Protein AF-A0AA37H3D9-F1 (afdb_monomer_lite)

Secondary structure (DSSP, 8-state):
--GGG-TT-HHHHHHHT--SHHHHHHHHHHHHHHHHTT-SS---SS-SSPPPGGGTTTHHHHHHHHHTTEEEEEEE--EEEEEEETTTTEEEEEEE--EEEEEEE--SHHHHHHHHHHTT-TTEEEEEEEEETTEEEESPTTS-----------PPPPPS---S---------TTSPPPGGGGT-TT-HHHHTSEEEEEEEEE---TTGGG---HHHHHHHHHT--HHHHHHHHHHHTTGGG----GGGTTS------

Sequence (258 aa):
MDLQTLEDSTWIDKWKKAKDWDALVDLNTEFIELSAAGIQDVHTPYHLRPLDPESEELVPALLHLHEYGMLTTNSQPASASSCFSDEDEEWIDIRQIPFVEFFLRLDGTRPMHFLERLSRDRNLIITAVMHAHGVVVAPLPDGVTAIPLSFERVRPRMPQTNESAEWCVITATPDEPLSLDEFGFEDIPAVCNDLVVSCMVMPMHDGDLYKEEEDAMFLQKLEVVDILASIADHAREAGLESTRKSSLAESGSQATTH

Organism: NCBI:txid708192

Structure (mmCIF, N/CA/C/O backbone):
data_AF-A0AA37H3D9-F1
#
_entry.id   AF-A0AA37H3D9-F1
#
loop_
_atom_site.group_PDB
_atom_site.id
_atom_site.type_symbol
_atom_site.label_atom_id
_atom_site.label_alt_id
_atom_site.label_comp_id
_atom_site.label_asym_id
_atom_site.label_entity_id
_atom_site.label_seq_id
_atom_site.pdbx_PDB_ins_code
_atom_site.Cartn_x
_atom_site.Cartn_y
_atom_site.Cartn_z
_atom_site.occupancy
_atom_site.B_iso_or_equiv
_atom_site.auth_seq_id
_atom_site.auth_comp_id
_atom_site.auth_asym_id
_atom_site.auth_atom_id
_atom_site.pdbx_PDB_model_num
ATOM 1 N N . MET A 1 1 ? 25.004 -1.217 16.531 1.00 40.78 1 MET A N 1
ATOM 2 C CA . MET A 1 1 ? 24.087 -0.121 16.906 1.00 40.78 1 MET A CA 1
ATOM 3 C C . MET A 1 1 ? 23.188 -0.718 17.971 1.00 40.78 1 MET A C 1
ATOM 5 O O . MET A 1 1 ? 22.593 -1.749 17.690 1.00 40.78 1 MET A O 1
ATOM 9 N N . ASP A 1 2 ? 23.239 -0.216 19.204 1.00 29.86 2 ASP A N 1
ATOM 10 C CA . ASP A 1 2 ? 22.546 -0.847 20.334 1.00 29.86 2 ASP A CA 1
ATOM 11 C C . ASP A 1 2 ? 21.024 -0.726 20.182 1.00 29.86 2 ASP A C 1
ATOM 13 O O . ASP A 1 2 ? 20.490 0.366 20.011 1.00 29.86 2 ASP A O 1
ATOM 17 N N . LEU A 1 3 ? 20.328 -1.858 20.303 1.00 39.09 3 LEU A N 1
ATOM 18 C CA . LEU A 1 3 ? 18.861 -1.982 20.297 1.00 39.09 3 LEU A CA 1
ATOM 19 C C . LEU A 1 3 ? 18.172 -1.230 21.458 1.00 39.09 3 LEU A C 1
ATOM 21 O O . LEU A 1 3 ? 16.951 -1.157 21.504 1.00 39.09 3 LEU A O 1
ATOM 25 N N . GLN A 1 4 ? 18.941 -0.654 22.387 1.00 39.94 4 GLN A N 1
ATOM 26 C CA . GLN A 1 4 ? 18.451 0.047 23.580 1.00 39.94 4 GLN A CA 1
ATOM 27 C C . GLN A 1 4 ? 18.178 1.548 23.383 1.00 39.94 4 GLN A C 1
ATOM 29 O O . GLN A 1 4 ? 17.701 2.191 24.310 1.00 39.94 4 GLN A O 1
ATOM 34 N N . THR A 1 5 ? 18.451 2.132 22.211 1.00 40.22 5 THR A N 1
ATOM 35 C CA . THR A 1 5 ? 18.208 3.573 21.960 1.00 40.22 5 THR A CA 1
ATOM 36 C C . THR A 1 5 ? 16.966 3.886 21.118 1.00 40.22 5 THR A C 1
ATOM 38 O O . THR A 1 5 ? 16.718 5.051 20.828 1.00 40.22 5 THR A O 1
ATOM 41 N N . LEU A 1 6 ? 16.171 2.883 20.733 1.00 46.78 6 LEU A N 1
ATOM 42 C CA . LEU A 1 6 ? 14.918 3.074 19.980 1.00 46.78 6 LEU A CA 1
ATOM 43 C C . LEU A 1 6 ? 13.686 3.321 20.875 1.00 46.78 6 LEU A C 1
ATOM 45 O O . LEU A 1 6 ? 12.624 3.668 20.360 1.00 46.78 6 LEU A O 1
ATOM 49 N N . GLU A 1 7 ? 13.833 3.200 22.201 1.00 41.28 7 GLU A N 1
ATOM 50 C CA . GLU A 1 7 ? 12.746 3.373 23.182 1.00 41.28 7 GLU A CA 1
ATOM 51 C C . GLU A 1 7 ? 12.236 4.822 23.333 1.00 41.28 7 GLU A C 1
ATOM 53 O O . GLU A 1 7 ? 11.208 5.020 23.968 1.00 41.28 7 GLU A O 1
ATOM 58 N N . ASP A 1 8 ? 12.865 5.814 22.691 1.00 45.09 8 ASP A N 1
ATOM 59 C CA . ASP A 1 8 ? 12.414 7.219 22.704 1.00 45.09 8 ASP A CA 1
ATOM 60 C C . ASP A 1 8 ? 12.048 7.762 21.304 1.00 45.09 8 ASP A C 1
ATOM 62 O O . ASP A 1 8 ? 12.022 8.978 21.088 1.00 45.09 8 ASP A O 1
ATOM 66 N N . SER A 1 9 ? 11.737 6.908 20.315 1.00 55.59 9 SER A N 1
ATOM 67 C CA . SER A 1 9 ? 11.127 7.439 19.087 1.00 55.59 9 SER A CA 1
ATOM 68 C C . SER A 1 9 ? 9.668 7.815 19.372 1.00 55.59 9 SER A C 1
ATOM 70 O O . SER A 1 9 ? 8.819 6.970 19.666 1.00 55.59 9 SER A O 1
ATOM 72 N N . THR A 1 10 ? 9.353 9.111 19.284 1.00 74.00 10 THR A N 1
ATOM 73 C CA . THR A 1 10 ? 7.975 9.611 19.457 1.00 74.00 10 THR A CA 1
ATOM 74 C C . THR A 1 10 ? 6.979 8.897 18.536 1.00 74.00 10 THR A C 1
ATOM 76 O O . THR A 1 10 ? 5.804 8.788 18.875 1.00 74.00 10 THR A O 1
ATOM 79 N N . TRP A 1 11 ? 7.455 8.367 17.406 1.00 82.88 11 TRP A N 1
ATOM 80 C CA . TRP A 1 11 ? 6.684 7.609 16.431 1.00 82.88 11 TRP A CA 1
ATOM 81 C C . TRP A 1 11 ? 6.167 6.274 16.967 1.00 82.88 11 TRP A C 1
ATOM 83 O O . TRP A 1 11 ? 4.954 6.099 17.018 1.00 82.88 11 TRP A O 1
ATOM 93 N N . ILE A 1 12 ? 7.023 5.356 17.429 1.00 84.00 12 ILE A N 1
ATOM 94 C CA . ILE A 1 12 ? 6.555 4.055 17.955 1.00 84.00 12 ILE A CA 1
ATOM 95 C C . ILE A 1 12 ? 5.577 4.257 19.117 1.00 84.00 12 ILE A C 1
ATOM 97 O O . ILE A 1 12 ? 4.548 3.589 19.216 1.00 84.00 12 ILE A O 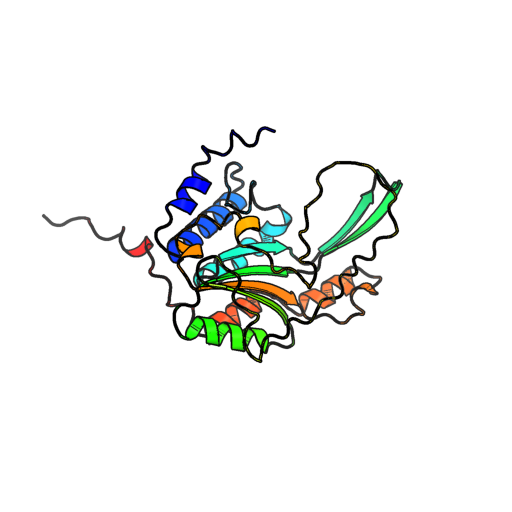1
ATOM 101 N N . ASP A 1 13 ? 5.845 5.259 19.947 1.00 86.81 13 ASP A N 1
ATOM 102 C CA . ASP A 1 13 ? 4.974 5.663 21.040 1.00 86.81 13 ASP A CA 1
ATOM 103 C C . ASP A 1 13 ? 3.607 6.193 20.567 1.00 86.81 13 ASP A C 1
ATOM 105 O O . ASP A 1 13 ? 2.585 5.883 21.185 1.00 86.81 13 ASP A O 1
ATOM 109 N N . LYS A 1 14 ? 3.559 6.978 19.477 1.00 90.75 14 LYS A N 1
ATOM 110 C CA . LYS A 1 14 ? 2.306 7.407 18.825 1.00 90.75 14 LYS A CA 1
ATOM 111 C C . LYS A 1 14 ? 1.521 6.193 18.318 1.00 90.75 14 LYS A C 1
ATOM 113 O O . LYS A 1 14 ? 0.326 6.105 18.587 1.00 90.75 14 LYS A O 1
ATOM 118 N N . TRP A 1 15 ? 2.192 5.253 17.649 1.00 91.19 15 TRP A N 1
ATOM 119 C CA . TRP A 1 15 ? 1.587 4.033 17.104 1.00 91.19 15 TRP A CA 1
ATOM 120 C C . TRP A 1 15 ? 0.987 3.148 18.205 1.00 91.19 15 TRP A C 1
ATOM 122 O O . TRP A 1 15 ? -0.185 2.782 18.129 1.00 91.19 15 TRP A O 1
ATOM 132 N N . LYS A 1 16 ? 1.721 2.897 19.298 1.00 89.81 16 LYS A N 1
ATOM 133 C CA . LYS A 1 16 ? 1.219 2.138 20.462 1.00 89.81 16 LYS A CA 1
ATOM 134 C C . LYS A 1 16 ? 0.030 2.809 21.163 1.00 89.81 16 LYS A C 1
ATOM 136 O O . LYS A 1 16 ? -0.786 2.131 21.783 1.00 89.81 16 LYS A O 1
ATOM 141 N N . LYS A 1 17 ? -0.074 4.140 21.084 1.00 90.69 17 LYS A N 1
ATOM 142 C CA . LYS A 1 17 ? -1.161 4.941 21.680 1.00 90.69 17 LYS A CA 1
ATOM 143 C C . LYS A 1 17 ? -2.325 5.203 20.716 1.00 90.69 17 LYS A C 1
ATOM 145 O O . LYS A 1 17 ? -3.282 5.874 21.117 1.00 90.69 17 LYS A O 1
ATOM 150 N N . ALA A 1 18 ? -2.264 4.709 19.477 1.00 91.19 18 ALA A N 1
ATOM 151 C CA . ALA A 1 18 ? -3.349 4.846 18.515 1.00 91.19 18 ALA A CA 1
ATOM 152 C C . ALA A 1 18 ? -4.631 4.211 19.073 1.00 91.19 18 ALA A C 1
ATOM 154 O O . ALA A 1 18 ? -4.630 3.087 19.576 1.00 91.19 18 ALA A O 1
ATOM 155 N N . LYS A 1 19 ? -5.729 4.973 19.040 1.00 86.50 19 LYS A N 1
ATOM 156 C CA . LYS A 1 19 ? -6.984 4.595 19.708 1.00 86.50 19 LYS A CA 1
ATOM 157 C C . LYS A 1 19 ? -7.804 3.584 18.913 1.00 86.50 19 LYS A C 1
ATOM 159 O O . LYS A 1 19 ? -8.597 2.858 19.506 1.00 86.50 19 LYS A O 1
ATOM 164 N N . ASP A 1 20 ? -7.645 3.584 17.597 1.00 90.00 20 ASP A N 1
ATOM 165 C CA . ASP A 1 20 ? -8.383 2.761 16.652 1.00 90.00 20 ASP A CA 1
ATOM 166 C C . ASP A 1 20 ? -7.611 2.627 15.329 1.00 90.00 20 ASP A C 1
ATOM 168 O O . ASP A 1 20 ? -6.541 3.212 15.145 1.00 90.00 20 ASP A O 1
ATOM 172 N N . TRP A 1 21 ? -8.160 1.819 14.422 1.00 92.06 21 TRP A N 1
ATOM 173 C CA . TRP A 1 21 ? -7.610 1.581 13.089 1.00 92.06 21 TRP A CA 1
ATOM 174 C C . TRP A 1 21 ? -7.460 2.859 12.259 1.00 92.06 21 TRP A C 1
ATOM 176 O O . TRP A 1 21 ? -6.446 3.048 11.592 1.00 92.06 21 TRP A O 1
ATOM 186 N N . ASP A 1 22 ? -8.444 3.759 12.322 1.00 92.00 22 ASP A N 1
ATOM 187 C CA . ASP A 1 22 ? -8.424 4.996 11.539 1.00 92.00 22 ASP A CA 1
ATOM 188 C C . ASP A 1 22 ? -7.241 5.881 11.950 1.00 92.00 22 ASP A C 1
ATOM 190 O O . ASP A 1 22 ? -6.592 6.460 11.078 1.00 92.00 22 ASP A O 1
ATOM 194 N N . ALA A 1 23 ? -6.914 5.914 13.248 1.00 93.38 23 ALA A N 1
ATOM 195 C CA . ALA A 1 23 ? -5.736 6.596 13.769 1.00 93.38 23 ALA A CA 1
ATOM 196 C C . ALA A 1 23 ? -4.412 5.962 13.303 1.00 93.38 23 ALA A C 1
ATOM 198 O O . ALA A 1 23 ? -3.441 6.688 13.112 1.00 93.38 23 ALA A O 1
ATOM 199 N N . LEU A 1 24 ? -4.347 4.639 13.098 1.00 93.81 24 LEU A N 1
ATOM 200 C CA . LEU A 1 24 ? -3.160 3.995 12.512 1.00 93.81 24 LEU A CA 1
ATOM 201 C C . LEU A 1 24 ? -2.972 4.399 11.049 1.00 93.81 24 LEU A C 1
ATOM 203 O O . LEU A 1 24 ? -1.865 4.742 10.640 1.00 93.81 24 LEU A O 1
ATOM 207 N N . VAL A 1 25 ? -4.060 4.411 10.277 1.00 95.19 25 VAL A N 1
ATOM 208 C CA . VAL A 1 25 ? -4.030 4.860 8.879 1.00 95.19 25 VAL A CA 1
ATOM 209 C C . VAL A 1 25 ? -3.645 6.344 8.797 1.00 95.19 25 VAL A C 1
ATOM 211 O O . VAL A 1 25 ? -2.842 6.712 7.942 1.00 95.19 25 VAL A O 1
ATOM 214 N N . ASP A 1 26 ? -4.134 7.193 9.709 1.00 95.19 26 ASP A N 1
ATOM 215 C CA . ASP A 1 26 ? -3.720 8.605 9.810 1.00 95.19 26 ASP A CA 1
ATOM 216 C C . ASP A 1 26 ? -2.220 8.740 10.115 1.00 95.19 26 ASP A C 1
ATOM 218 O O . ASP A 1 26 ? -1.533 9.521 9.461 1.00 95.19 26 ASP A O 1
ATOM 222 N N . LEU A 1 27 ? -1.682 7.956 11.056 1.00 95.31 27 LEU A N 1
ATOM 223 C CA . LEU A 1 27 ? -0.247 7.964 11.371 1.00 95.31 27 LEU A CA 1
ATOM 224 C C . LEU A 1 27 ? 0.611 7.510 10.187 1.00 95.31 27 LEU A C 1
ATOM 226 O O . LEU A 1 27 ? 1.675 8.078 9.947 1.00 95.31 27 LEU A O 1
ATOM 230 N N . ASN A 1 28 ? 0.155 6.512 9.431 1.00 95.75 28 ASN A N 1
ATOM 231 C CA . ASN A 1 28 ? 0.864 6.071 8.235 1.00 95.75 28 ASN A CA 1
ATOM 232 C C . ASN A 1 28 ? 0.777 7.095 7.095 1.00 95.75 28 ASN A C 1
ATOM 234 O O . ASN A 1 28 ? 1.728 7.271 6.342 1.00 95.75 28 ASN A O 1
ATOM 238 N N . THR A 1 29 ? -0.345 7.809 6.994 1.00 96.38 29 THR A N 1
ATOM 239 C CA . THR A 1 29 ? -0.501 8.953 6.082 1.00 96.38 29 THR A CA 1
ATOM 240 C C . THR A 1 29 ? 0.504 10.052 6.443 1.00 96.38 29 THR A C 1
ATOM 242 O O . THR A 1 29 ? 1.263 10.479 5.578 1.00 96.38 29 THR A O 1
ATOM 245 N N . GLU A 1 30 ? 0.590 10.430 7.728 1.00 95.69 30 GLU A N 1
ATOM 246 C CA . GLU A 1 30 ? 1.569 11.406 8.240 1.00 95.69 30 GLU A CA 1
ATOM 247 C C . GLU A 1 30 ? 3.009 10.969 7.912 1.00 95.69 30 GLU A C 1
ATOM 249 O O . GLU A 1 30 ? 3.817 11.780 7.463 1.00 95.69 30 GLU A O 1
ATOM 254 N N . PHE A 1 31 ? 3.332 9.683 8.093 1.00 94.62 31 PHE A N 1
ATOM 255 C CA . PHE A 1 31 ? 4.641 9.128 7.740 1.00 94.62 31 PHE A CA 1
ATOM 256 C C . PHE A 1 31 ? 4.963 9.294 6.247 1.00 94.62 31 PHE A C 1
ATOM 258 O O . PHE A 1 31 ? 6.014 9.849 5.919 1.00 94.62 31 PHE A O 1
ATOM 265 N N . ILE A 1 32 ? 4.069 8.860 5.349 1.00 95.12 32 ILE A N 1
ATOM 266 C CA . ILE A 1 32 ? 4.281 8.934 3.895 1.00 95.12 32 ILE A CA 1
ATOM 267 C C . ILE A 1 32 ? 4.452 10.391 3.445 1.00 95.12 32 ILE A C 1
ATOM 269 O O . ILE A 1 32 ? 5.389 10.702 2.710 1.00 95.12 32 ILE A O 1
ATOM 273 N N . GLU A 1 33 ? 3.588 11.297 3.908 1.00 95.38 33 GLU A N 1
ATOM 274 C CA . GLU A 1 33 ? 3.641 12.716 3.541 1.00 95.38 33 GLU A CA 1
ATOM 275 C C . GLU A 1 33 ? 4.941 13.386 4.002 1.00 95.38 33 GLU A C 1
ATOM 277 O O . GLU A 1 33 ? 5.596 14.087 3.226 1.00 95.38 33 GLU A O 1
ATOM 282 N N . LEU A 1 34 ? 5.345 13.167 5.258 1.00 93.81 34 LEU A N 1
ATOM 283 C CA . LEU A 1 34 ? 6.576 13.751 5.791 1.00 93.81 34 LEU A CA 1
ATOM 284 C C . LEU A 1 34 ? 7.820 13.146 5.135 1.00 93.81 34 LEU A C 1
ATOM 286 O O . LEU A 1 34 ? 8.781 13.869 4.863 1.00 93.81 34 LEU A O 1
ATOM 290 N N . SER A 1 35 ? 7.792 11.845 4.849 1.00 92.12 35 SER A N 1
ATOM 291 C CA . SER A 1 35 ? 8.852 11.170 4.112 1.00 92.12 35 SER A CA 1
ATOM 292 C C . SER A 1 35 ? 9.022 11.764 2.713 1.00 92.12 35 SER A C 1
ATOM 294 O O . SER A 1 35 ? 10.133 12.134 2.338 1.00 92.12 35 SER A O 1
ATOM 296 N N . ALA A 1 36 ? 7.927 11.926 1.965 1.00 91.81 36 ALA A N 1
ATOM 297 C CA . ALA A 1 36 ? 7.933 12.528 0.631 1.00 91.81 36 ALA A CA 1
ATOM 298 C C . ALA A 1 36 ? 8.375 14.005 0.647 1.00 91.81 36 ALA A C 1
ATOM 300 O O . ALA A 1 36 ? 8.927 14.513 -0.326 1.00 91.81 36 ALA A O 1
ATOM 301 N N . ALA A 1 37 ? 8.183 14.701 1.771 1.00 93.00 37 ALA A N 1
ATOM 302 C CA . ALA A 1 37 ? 8.699 16.051 1.991 1.00 93.00 37 ALA A CA 1
ATOM 303 C C . ALA A 1 37 ? 10.200 16.096 2.363 1.00 93.00 37 ALA A C 1
ATOM 305 O O . ALA A 1 37 ? 10.738 17.178 2.616 1.00 93.00 37 ALA A O 1
ATOM 306 N N . GLY A 1 38 ? 10.886 14.947 2.411 1.00 89.44 38 GLY A N 1
ATOM 307 C CA . GLY A 1 38 ? 12.317 14.829 2.698 1.00 89.44 38 GLY A CA 1
ATOM 308 C C . GLY A 1 38 ? 12.680 14.888 4.185 1.00 89.44 38 GLY A C 1
ATOM 309 O O . GLY A 1 38 ? 13.861 15.043 4.521 1.00 89.44 38 GLY A O 1
ATOM 310 N N . ILE A 1 39 ? 11.702 14.778 5.092 1.00 90.44 39 ILE A N 1
ATOM 311 C CA . IL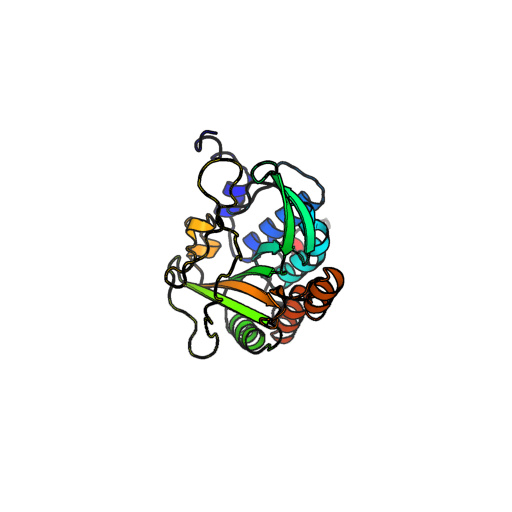E A 1 39 ? 11.954 14.758 6.536 1.00 90.44 39 ILE A CA 1
ATOM 312 C C . ILE A 1 39 ? 12.619 13.432 6.911 1.00 90.44 39 ILE A C 1
ATOM 314 O O . ILE A 1 39 ? 12.101 12.365 6.618 1.00 90.44 39 ILE A O 1
ATOM 318 N N . GLN A 1 40 ? 13.777 13.505 7.571 1.00 85.00 40 GLN A N 1
ATOM 319 C CA . GLN A 1 40 ? 14.616 12.329 7.843 1.00 85.00 40 GLN A CA 1
ATOM 320 C C . GLN A 1 40 ? 14.240 11.569 9.126 1.00 85.00 40 GLN A C 1
ATOM 322 O O . GLN A 1 40 ? 14.556 10.391 9.257 1.00 85.00 40 GLN A O 1
ATOM 327 N N . ASP A 1 41 ? 13.584 12.240 10.075 1.00 86.00 41 ASP A N 1
ATOM 328 C CA . ASP A 1 41 ? 13.233 11.703 11.400 1.00 86.00 41 ASP A CA 1
ATOM 329 C C . ASP A 1 41 ? 11.767 11.230 11.435 1.00 86.00 41 ASP A C 1
ATOM 331 O O . ASP A 1 41 ? 10.920 11.753 12.167 1.00 86.00 41 ASP A O 1
ATOM 335 N N . VAL A 1 42 ? 11.441 10.294 10.538 1.00 84.06 42 VAL A N 1
ATOM 336 C CA . VAL A 1 42 ? 10.095 9.719 10.377 1.00 84.06 42 VAL A CA 1
ATOM 337 C C . VAL A 1 42 ? 10.168 8.207 10.291 1.00 84.06 42 VAL A C 1
ATOM 339 O O . VAL A 1 42 ? 10.945 7.664 9.502 1.00 84.06 42 VAL A O 1
ATOM 342 N N . HIS A 1 43 ? 9.374 7.533 11.122 1.00 83.56 43 HIS A N 1
ATOM 343 C CA . HIS A 1 43 ? 9.432 6.085 11.295 1.00 83.56 43 HIS A CA 1
ATOM 344 C C . HIS A 1 43 ? 8.035 5.493 11.506 1.00 83.56 43 HIS A C 1
ATOM 346 O O . HIS A 1 43 ? 7.125 6.149 12.019 1.00 83.56 43 HIS A O 1
ATOM 352 N N . THR A 1 44 ? 7.898 4.214 11.192 1.00 83.94 44 THR A N 1
ATOM 353 C CA . THR A 1 44 ? 6.781 3.355 11.595 1.00 83.94 44 THR A CA 1
ATOM 354 C C . THR A 1 44 ? 7.353 2.100 12.274 1.00 83.94 44 THR A C 1
ATOM 356 O O . THR A 1 44 ? 8.570 1.901 12.265 1.00 83.94 44 THR A O 1
ATOM 359 N N . PRO A 1 45 ? 6.520 1.228 12.867 1.00 83.50 45 PRO A N 1
ATOM 360 C CA . PRO A 1 45 ? 6.973 -0.057 13.409 1.00 83.50 45 PRO A CA 1
ATOM 361 C C . PRO A 1 45 ? 7.725 -0.946 12.405 1.00 83.50 45 PRO A C 1
ATOM 363 O O . PRO A 1 45 ? 8.612 -1.695 12.802 1.00 83.50 45 PRO A O 1
ATOM 366 N N . TYR A 1 46 ? 7.425 -0.802 11.113 1.00 79.56 46 TYR A N 1
ATOM 367 C CA . TYR A 1 46 ? 7.982 -1.599 10.015 1.00 79.56 46 TYR A CA 1
ATOM 368 C C . TYR A 1 46 ? 8.910 -0.796 9.080 1.00 79.56 46 TYR A C 1
ATOM 370 O O . TYR A 1 46 ? 9.563 -1.381 8.223 1.00 79.56 46 TYR A O 1
ATOM 378 N N . HIS A 1 47 ? 9.017 0.528 9.247 1.00 78.75 47 HIS A N 1
ATOM 379 C CA . HIS A 1 47 ? 9.942 1.392 8.506 1.00 78.75 47 HIS A CA 1
ATOM 380 C C . HIS A 1 47 ? 10.786 2.238 9.462 1.00 78.75 47 HIS A C 1
ATOM 382 O O . HIS A 1 47 ? 10.323 3.219 10.040 1.00 78.75 47 HIS A O 1
ATOM 388 N N . LEU A 1 48 ? 12.070 1.895 9.587 1.00 81.62 48 LEU A N 1
ATOM 389 C CA . LEU A 1 48 ? 13.019 2.602 10.461 1.00 81.62 48 LEU A CA 1
ATOM 390 C C . LEU A 1 48 ? 13.646 3.848 9.815 1.00 81.62 48 LEU A C 1
ATOM 392 O O . LEU A 1 48 ? 14.547 4.461 10.389 1.00 81.62 48 LEU A O 1
ATOM 396 N N . ARG A 1 49 ? 13.235 4.189 8.592 1.00 80.88 49 ARG A N 1
ATOM 397 C CA . ARG A 1 49 ? 13.757 5.293 7.780 1.00 80.88 49 ARG A CA 1
ATOM 398 C C . ARG A 1 49 ? 12.638 5.862 6.899 1.00 80.88 49 ARG A C 1
ATOM 400 O O . ARG A 1 49 ? 11.619 5.187 6.736 1.00 80.88 49 ARG A O 1
ATOM 407 N N . PRO A 1 50 ? 12.828 7.068 6.334 1.00 83.50 50 PRO A N 1
ATOM 408 C CA . PRO A 1 50 ? 11.982 7.555 5.251 1.00 83.50 50 PRO A CA 1
ATOM 409 C C . PRO A 1 50 ? 11.900 6.537 4.105 1.00 83.50 50 PRO A C 1
ATOM 411 O O . PRO A 1 50 ? 12.805 5.719 3.935 1.00 83.50 50 PRO A 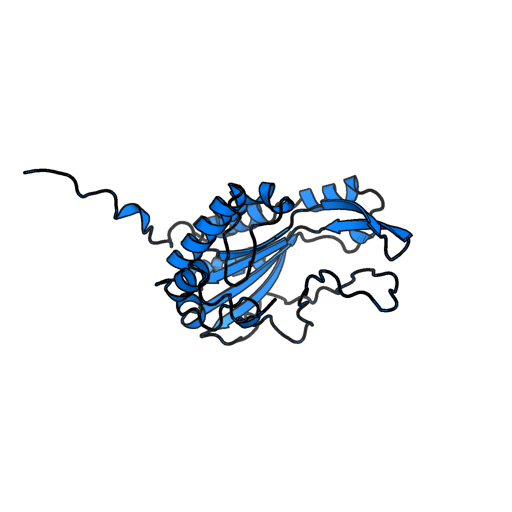O 1
ATOM 414 N N . LEU A 1 51 ? 10.826 6.625 3.326 1.00 83.31 51 LEU A N 1
ATOM 415 C CA . LEU A 1 51 ? 10.641 5.928 2.059 1.00 83.31 51 LEU A CA 1
ATOM 416 C C . LEU A 1 51 ? 11.860 6.108 1.154 1.00 83.31 51 LEU A C 1
ATOM 418 O O . LEU A 1 51 ? 12.428 7.202 1.058 1.00 83.31 51 LEU A O 1
ATOM 422 N N . ASP A 1 52 ? 12.214 5.033 0.458 1.00 82.75 52 ASP A N 1
ATOM 423 C CA . ASP A 1 52 ? 13.248 5.086 -0.562 1.00 82.75 52 ASP A CA 1
ATOM 424 C C . ASP A 1 52 ? 12.809 5.980 -1.737 1.00 82.75 52 ASP A C 1
ATOM 426 O O . ASP A 1 52 ? 11.614 6.049 -2.048 1.00 82.75 52 ASP A O 1
ATOM 430 N N . PRO A 1 53 ? 13.752 6.641 -2.439 1.00 82.88 53 PRO A N 1
ATOM 431 C CA . PRO A 1 53 ? 13.426 7.544 -3.546 1.00 82.88 53 PRO A CA 1
ATOM 432 C C . PRO A 1 53 ? 12.589 6.906 -4.664 1.00 82.88 53 PRO A C 1
ATOM 434 O O . PRO A 1 53 ? 11.825 7.599 -5.327 1.00 82.88 53 PRO A O 1
ATOM 437 N N . GLU A 1 54 ? 12.692 5.588 -4.866 1.00 80.81 54 GLU A N 1
ATOM 438 C CA . GLU A 1 54 ? 11.866 4.864 -5.846 1.00 80.81 54 GLU A CA 1
ATOM 439 C C . GLU A 1 54 ? 10.363 4.928 -5.533 1.00 80.81 54 GLU A C 1
ATOM 441 O O . GLU A 1 54 ? 9.536 4.823 -6.432 1.00 80.81 54 GLU A O 1
ATOM 446 N N . SER A 1 55 ? 9.990 5.147 -4.270 1.00 84.56 55 SER A N 1
ATOM 447 C CA . SER A 1 55 ? 8.590 5.224 -3.849 1.00 84.56 55 SER A CA 1
ATOM 448 C C . SER A 1 55 ? 7.952 6.593 -4.103 1.00 84.56 55 SER A C 1
ATOM 450 O O . SER A 1 55 ? 6.735 6.712 -3.974 1.00 84.56 55 SER A O 1
ATOM 452 N N . GLU A 1 56 ? 8.723 7.629 -4.464 1.00 88.00 56 GLU A N 1
ATOM 453 C CA . GLU A 1 56 ? 8.209 8.999 -4.640 1.00 88.00 56 GLU A CA 1
ATOM 454 C C . GLU A 1 56 ? 7.053 9.070 -5.650 1.00 88.00 56 GLU A C 1
ATOM 456 O O . GLU A 1 56 ? 6.069 9.776 -5.422 1.00 88.00 56 GLU A O 1
ATOM 461 N N . GLU A 1 57 ? 7.130 8.302 -6.740 1.00 89.25 57 GLU A N 1
ATOM 462 C CA . GLU A 1 57 ? 6.079 8.258 -7.763 1.00 89.25 57 GLU A CA 1
ATOM 463 C C . GLU A 1 57 ? 4.799 7.545 -7.300 1.00 89.25 57 GLU A C 1
ATOM 465 O O . GLU A 1 57 ? 3.714 7.827 -7.812 1.00 89.25 57 GLU A O 1
ATOM 470 N N . LEU A 1 58 ? 4.902 6.669 -6.297 1.00 91.44 58 LEU A N 1
ATOM 471 C CA . LEU A 1 58 ? 3.785 5.887 -5.767 1.00 91.44 58 LEU A CA 1
ATOM 472 C C . LEU A 1 58 ? 2.990 6.650 -4.703 1.00 91.44 58 LEU A C 1
ATOM 474 O O . LEU A 1 58 ? 1.818 6.344 -4.480 1.00 91.44 58 LEU A O 1
ATOM 478 N N . VAL A 1 59 ? 3.600 7.656 -4.062 1.00 95.12 59 VAL A N 1
ATOM 479 C CA . VAL A 1 59 ? 3.032 8.393 -2.919 1.00 95.12 59 VAL A CA 1
ATOM 480 C C . VAL A 1 59 ? 1.573 8.818 -3.135 1.00 95.12 59 VAL A C 1
ATOM 482 O O . VAL A 1 59 ? 0.750 8.491 -2.277 1.00 95.12 59 VAL A O 1
ATOM 485 N N . PRO A 1 60 ? 1.181 9.483 -4.244 1.00 96.69 60 PRO A N 1
ATOM 486 C CA . PRO A 1 60 ? -0.208 9.913 -4.419 1.00 96.69 60 PRO A CA 1
ATOM 487 C C . PRO A 1 60 ? -1.204 8.747 -4.419 1.00 96.69 60 PRO A C 1
ATOM 489 O O . PRO A 1 60 ? -2.290 8.857 -3.853 1.00 96.69 60 PRO A O 1
ATOM 492 N N . ALA A 1 61 ? -0.832 7.625 -5.035 1.00 96.00 61 ALA A N 1
ATOM 493 C CA . ALA A 1 61 ? -1.684 6.449 -5.128 1.00 96.00 61 ALA A CA 1
ATOM 494 C C . ALA A 1 61 ? -1.745 5.683 -3.795 1.00 96.00 61 ALA A C 1
ATOM 496 O O . ALA A 1 61 ? -2.825 5.253 -3.395 1.00 96.00 61 ALA A O 1
ATOM 497 N N . LEU A 1 62 ? -0.631 5.586 -3.060 1.00 96.06 62 LEU A N 1
ATOM 498 C CA . LEU A 1 62 ? -0.601 5.007 -1.710 1.00 96.06 62 LEU A CA 1
ATOM 499 C C . LEU A 1 62 ? -1.495 5.793 -0.739 1.00 96.06 62 LEU A C 1
ATOM 501 O O . LEU A 1 62 ? -2.311 5.206 -0.029 1.00 96.06 62 LEU A O 1
ATOM 505 N N . LEU A 1 63 ? -1.410 7.128 -0.763 1.00 96.44 63 LEU A N 1
ATOM 506 C CA . LEU A 1 63 ? -2.277 7.994 0.040 1.00 96.44 63 LEU A CA 1
ATOM 507 C C . LEU A 1 63 ? -3.754 7.850 -0.350 1.00 96.44 63 LEU A C 1
ATOM 509 O O . LEU A 1 63 ? -4.621 7.858 0.520 1.00 96.44 63 LEU A O 1
ATOM 513 N N . HIS A 1 64 ? -4.056 7.649 -1.634 1.00 96.00 64 HIS A N 1
ATOM 514 C CA . HIS A 1 64 ? -5.424 7.373 -2.068 1.00 96.00 64 HIS A CA 1
ATOM 515 C C . HIS A 1 64 ? -5.949 6.038 -1.507 1.00 96.00 64 HIS A C 1
ATOM 517 O O . HIS A 1 64 ? -7.093 5.970 -1.061 1.00 96.00 64 HIS A O 1
ATOM 523 N N . LEU A 1 65 ? -5.118 4.991 -1.416 1.00 96.56 65 LEU A N 1
ATOM 524 C CA . LEU A 1 65 ? -5.513 3.732 -0.762 1.00 96.56 65 LEU A CA 1
ATOM 525 C C . LEU A 1 65 ? -5.864 3.921 0.725 1.00 96.56 65 LEU A C 1
ATOM 527 O O . LEU A 1 65 ? -6.780 3.269 1.237 1.00 96.56 65 LEU A O 1
ATOM 531 N N . HIS A 1 66 ? -5.205 4.853 1.417 1.00 96.00 66 HIS A N 1
ATOM 532 C CA . HIS A 1 66 ? -5.522 5.189 2.809 1.00 96.00 66 HIS A CA 1
ATOM 533 C C . HIS A 1 66 ? -6.910 5.829 2.981 1.00 96.00 66 HIS A C 1
ATOM 535 O O . HIS A 1 66 ? -7.502 5.735 4.061 1.00 96.00 66 HIS A O 1
ATOM 541 N N . GLU A 1 67 ? -7.489 6.439 1.942 1.00 94.75 67 GLU A N 1
ATOM 542 C CA . GLU A 1 67 ? -8.873 6.939 1.977 1.00 94.75 67 GLU A CA 1
ATOM 543 C C . GLU A 1 67 ? -9.887 5.791 2.132 1.00 94.75 67 GLU A C 1
ATOM 545 O O . GLU A 1 67 ? -10.942 5.967 2.745 1.00 94.75 67 GLU A O 1
ATOM 550 N N . TYR A 1 68 ? -9.526 4.587 1.678 1.00 95.00 68 TYR A N 1
ATOM 551 C CA . TYR A 1 68 ? -10.310 3.356 1.816 1.00 95.00 68 TYR A CA 1
ATOM 552 C C . TYR A 1 68 ? -10.027 2.584 3.117 1.00 95.00 68 TYR A C 1
ATOM 554 O O . TYR A 1 68 ? -10.548 1.483 3.306 1.00 95.00 68 TYR A O 1
ATOM 562 N N . GLY A 1 69 ? -9.212 3.141 4.021 1.00 94.19 69 GLY A N 1
ATOM 563 C CA . GLY A 1 69 ? -8.852 2.512 5.295 1.00 94.19 69 GLY A CA 1
ATOM 564 C C . GLY A 1 69 ? -7.805 1.400 5.176 1.00 94.19 69 GLY A C 1
ATOM 565 O O . GLY A 1 69 ? -7.676 0.590 6.096 1.00 94.19 69 GLY A O 1
ATOM 566 N N . MET A 1 70 ? -7.073 1.343 4.062 1.00 95.31 70 MET A N 1
ATOM 567 C CA . MET A 1 70 ? -5.936 0.438 3.895 1.00 95.31 70 MET A CA 1
ATOM 568 C C . MET A 1 70 ? -4.703 1.039 4.566 1.00 95.31 70 MET A C 1
ATOM 570 O O . MET A 1 70 ? -4.450 2.231 4.436 1.00 95.31 70 MET A O 1
ATOM 574 N N . LEU A 1 71 ? -3.937 0.222 5.280 1.00 94.88 71 LEU A N 1
ATOM 575 C CA . LEU A 1 71 ? -2.675 0.610 5.904 1.00 94.88 71 LEU A CA 1
ATOM 576 C C . LEU A 1 71 ? -1.528 0.051 5.056 1.00 94.88 71 LEU A C 1
ATOM 578 O O . LEU A 1 71 ? -1.219 -1.131 5.192 1.00 94.88 71 LEU A O 1
ATOM 582 N N . THR A 1 72 ? -0.934 0.842 4.158 1.00 93.94 72 THR A N 1
ATOM 583 C CA . THR A 1 72 ? 0.135 0.344 3.272 1.00 93.94 72 THR A CA 1
ATOM 584 C C . THR A 1 72 ? 1.458 0.221 4.021 1.00 93.94 72 THR A C 1
ATOM 586 O O . THR A 1 72 ? 1.929 1.192 4.617 1.00 93.94 72 THR A O 1
ATOM 589 N N . THR A 1 73 ? 2.074 -0.955 3.980 1.00 88.19 73 THR A N 1
ATOM 590 C CA . THR A 1 73 ? 3.280 -1.258 4.761 1.00 88.19 73 THR A CA 1
ATOM 591 C C . THR A 1 73 ? 4.533 -1.373 3.917 1.00 88.19 73 THR A C 1
ATOM 593 O O . THR A 1 73 ? 5.608 -1.067 4.421 1.00 88.19 73 THR A O 1
ATOM 596 N N . ASN A 1 74 ? 4.405 -1.759 2.649 1.00 84.88 74 ASN A N 1
ATOM 597 C CA . ASN A 1 74 ? 5.522 -1.889 1.723 1.00 84.88 74 ASN A CA 1
ATOM 598 C C . ASN A 1 74 ? 5.033 -1.753 0.273 1.00 84.88 74 ASN A C 1
ATOM 600 O O . ASN A 1 74 ? 3.887 -2.076 -0.038 1.00 84.88 74 ASN A O 1
ATOM 604 N N . SER A 1 75 ? 5.889 -1.282 -0.622 1.00 86.06 75 SER A N 1
ATOM 605 C CA . SER A 1 75 ? 5.597 -1.188 -2.050 1.00 86.06 75 SER A CA 1
ATOM 606 C C . SER A 1 75 ? 6.874 -0.971 -2.841 1.00 86.06 75 SER A C 1
ATOM 608 O O . SER A 1 75 ? 7.803 -0.355 -2.333 1.00 86.06 75 SER A O 1
ATOM 610 N N . GLN A 1 76 ? 6.873 -1.378 -4.105 1.00 85.19 76 GLN A N 1
ATOM 611 C CA . GLN A 1 76 ? 7.914 -0.986 -5.053 1.00 85.19 76 GLN A CA 1
ATOM 612 C C . GLN A 1 76 ? 7.312 -0.792 -6.452 1.00 85.19 76 GLN A C 1
ATOM 614 O O . GLN A 1 76 ? 6.325 -1.466 -6.784 1.00 85.19 76 GLN A O 1
ATOM 619 N N . PRO A 1 77 ? 7.884 0.096 -7.280 1.00 85.94 77 PRO A N 1
ATOM 620 C CA . PRO A 1 77 ? 7.445 0.284 -8.655 1.00 85.94 77 PRO A CA 1
ATOM 621 C C . PRO A 1 77 ? 7.978 -0.816 -9.585 1.00 85.94 77 PRO A C 1
ATOM 623 O O . PRO A 1 77 ? 8.777 -1.676 -9.204 1.00 85.94 77 PRO A O 1
ATOM 626 N N . ALA A 1 78 ? 7.527 -0.786 -10.839 1.00 86.62 78 ALA A N 1
ATOM 627 C CA . ALA A 1 78 ? 8.170 -1.549 -11.899 1.00 86.62 78 ALA A CA 1
ATOM 628 C C . ALA A 1 78 ? 9.487 -0.860 -12.262 1.00 86.62 78 ALA A C 1
ATOM 630 O O . ALA A 1 78 ? 9.503 0.341 -12.521 1.00 86.62 78 ALA A O 1
ATOM 631 N N . SER A 1 79 ? 10.586 -1.606 -12.330 1.00 82.81 79 SER A N 1
ATOM 632 C CA . SER A 1 79 ? 11.859 -1.030 -12.760 1.00 82.81 79 SER A CA 1
ATOM 633 C C . SER A 1 79 ? 12.723 -2.036 -13.508 1.00 82.81 79 SER A C 1
ATOM 635 O O . SER A 1 79 ? 12.619 -3.252 -13.325 1.00 82.81 79 SER A O 1
ATOM 637 N N . ALA A 1 80 ? 13.585 -1.501 -14.363 1.00 82.25 80 ALA A N 1
ATOM 638 C CA . ALA A 1 80 ? 14.665 -2.230 -14.995 1.00 82.25 80 ALA A CA 1
ATOM 639 C C . ALA A 1 80 ? 15.905 -1.333 -14.981 1.00 82.25 80 ALA A C 1
ATOM 641 O O . ALA A 1 80 ? 15.855 -0.175 -15.402 1.00 82.25 80 ALA A O 1
ATOM 642 N N . SER A 1 81 ? 16.999 -1.844 -14.432 1.00 75.81 81 SER A N 1
ATOM 643 C CA . SER A 1 81 ? 18.263 -1.127 -14.303 1.00 75.81 81 SER A CA 1
ATOM 644 C C . SER A 1 81 ? 19.431 -2.103 -14.349 1.00 75.81 81 SER A C 1
ATOM 646 O O . SER A 1 81 ? 19.246 -3.304 -14.184 1.00 75.81 81 SER A O 1
ATOM 648 N N . SER A 1 82 ? 20.644 -1.588 -14.529 1.00 74.56 82 SER A N 1
ATOM 649 C CA . SER A 1 82 ? 21.862 -2.390 -14.424 1.00 74.56 82 SER A CA 1
ATOM 650 C C . SER A 1 82 ? 22.829 -1.708 -13.470 1.00 74.56 82 SER A C 1
ATOM 652 O O . SER A 1 82 ? 23.013 -0.487 -13.521 1.00 74.56 82 SER A O 1
ATOM 654 N N . CYS A 1 83 ? 23.479 -2.486 -12.614 1.00 73.75 83 CYS A N 1
ATOM 655 C CA . CYS A 1 83 ? 24.545 -2.003 -11.746 1.00 73.75 83 CYS A CA 1
ATOM 656 C C . CYS A 1 83 ? 25.780 -2.896 -11.866 1.00 73.75 83 CYS A C 1
ATOM 658 O O . CYS A 1 83 ? 25.698 -4.042 -12.302 1.00 73.75 83 CYS A O 1
ATOM 660 N N . PHE A 1 84 ? 26.941 -2.354 -11.509 1.00 65.81 84 PHE A N 1
ATOM 661 C CA . PHE A 1 84 ? 28.158 -3.147 -11.405 1.00 65.81 84 PHE A CA 1
ATOM 662 C C . PHE A 1 84 ? 28.262 -3.700 -9.981 1.00 65.81 84 PHE A C 1
ATOM 664 O O . PHE A 1 84 ? 28.271 -2.923 -9.025 1.00 65.81 84 PHE A O 1
ATOM 671 N N . SER A 1 85 ? 28.308 -5.025 -9.844 1.00 75.50 85 SER A N 1
ATOM 672 C CA . SER A 1 85 ? 28.603 -5.704 -8.585 1.00 75.50 85 SER A CA 1
ATOM 673 C C . SER A 1 85 ? 30.111 -5.701 -8.373 1.00 75.50 85 SER A C 1
ATOM 675 O O . SER A 1 85 ? 30.846 -6.384 -9.084 1.00 75.50 85 SER A O 1
ATOM 677 N N . ASP A 1 86 ? 30.575 -4.936 -7.383 1.00 73.75 86 ASP A N 1
ATOM 678 C CA . ASP A 1 86 ? 31.985 -4.945 -6.978 1.00 73.75 86 ASP A CA 1
ATOM 679 C C . ASP A 1 86 ? 32.408 -6.310 -6.397 1.00 73.75 86 ASP A C 1
ATOM 681 O O . ASP A 1 86 ? 33.591 -6.641 -6.419 1.00 73.75 86 ASP A O 1
ATOM 685 N N . GLU A 1 87 ? 31.461 -7.106 -5.881 1.00 75.81 87 GLU A N 1
ATOM 686 C CA . GLU A 1 87 ? 31.736 -8.428 -5.299 1.00 75.81 87 GLU A CA 1
ATOM 687 C C . GLU A 1 87 ? 31.931 -9.510 -6.364 1.00 75.81 87 GLU A C 1
ATOM 689 O O . GLU A 1 87 ? 32.818 -10.354 -6.231 1.00 75.81 87 GLU A O 1
ATOM 694 N N . ASP A 1 88 ? 31.131 -9.465 -7.429 1.00 74.00 88 ASP A N 1
ATOM 695 C CA . ASP A 1 88 ? 31.179 -10.438 -8.526 1.00 74.00 88 ASP A CA 1
ATOM 696 C C . ASP A 1 88 ? 32.029 -9.957 -9.715 1.00 74.00 88 ASP A C 1
ATOM 698 O O . ASP A 1 88 ? 32.245 -10.703 -10.669 1.00 74.00 88 ASP A O 1
ATOM 702 N N . GLU A 1 89 ? 32.513 -8.710 -9.663 1.00 85.44 89 GLU A N 1
ATOM 703 C CA . GLU A 1 89 ? 33.203 -8.007 -10.751 1.00 85.44 89 GLU A CA 1
ATOM 704 C C . GLU A 1 89 ? 32.418 -8.024 -12.083 1.00 85.44 89 GLU A C 1
ATOM 706 O O . GLU A 1 89 ? 33.004 -8.022 -13.173 1.00 85.44 89 GLU A O 1
ATOM 711 N N . GLU A 1 90 ? 31.083 -8.022 -12.018 1.00 74.44 90 GLU A N 1
ATOM 712 C CA . GLU A 1 90 ? 30.210 -8.125 -13.190 1.00 74.44 90 GLU A CA 1
ATOM 713 C C . GLU A 1 90 ? 29.051 -7.124 -13.184 1.00 74.44 90 GLU A C 1
ATOM 715 O O . GLU A 1 90 ? 28.647 -6.588 -12.154 1.00 74.44 90 GLU A O 1
ATOM 720 N N . TRP A 1 91 ? 28.514 -6.859 -14.377 1.00 72.75 91 TRP A N 1
ATOM 721 C CA . TRP A 1 91 ? 27.268 -6.111 -14.519 1.00 72.75 91 TRP A CA 1
ATOM 722 C C . TRP A 1 91 ? 26.092 -7.041 -14.253 1.00 72.75 91 TRP A C 1
ATOM 724 O O . TRP A 1 91 ? 25.974 -8.085 -14.894 1.00 72.75 91 TRP A O 1
ATOM 734 N N . ILE A 1 92 ? 25.226 -6.634 -13.332 1.00 72.25 92 ILE A N 1
ATOM 735 C CA . ILE A 1 92 ? 24.004 -7.342 -12.981 1.00 72.25 92 ILE A CA 1
ATOM 736 C C . ILE A 1 92 ? 22.820 -6.505 -13.448 1.00 72.25 92 ILE A C 1
ATOM 738 O O . ILE A 1 92 ? 22.708 -5.323 -13.110 1.00 72.25 92 ILE A O 1
ATOM 742 N N . ASP A 1 93 ? 21.926 -7.146 -14.193 1.00 72.81 93 ASP A N 1
ATOM 743 C CA . ASP A 1 93 ? 20.629 -6.580 -14.537 1.00 72.81 93 ASP A CA 1
ATOM 744 C C . ASP A 1 93 ? 19.650 -6.812 -13.381 1.00 72.81 93 ASP A C 1
ATOM 746 O O . ASP A 1 93 ? 19.416 -7.939 -12.934 1.00 72.81 93 ASP A O 1
ATOM 750 N N . ILE A 1 94 ? 19.078 -5.721 -12.884 1.00 73.31 94 ILE A N 1
ATOM 751 C CA . ILE A 1 94 ? 18.086 -5.690 -11.816 1.00 73.31 94 ILE A CA 1
ATOM 752 C C . ILE A 1 94 ? 16.737 -5.364 -12.437 1.00 73.31 94 ILE A C 1
ATOM 754 O O . ILE A 1 94 ? 16.547 -4.316 -13.053 1.00 73.31 94 ILE A O 1
ATOM 758 N N . ARG A 1 95 ? 15.774 -6.256 -12.218 1.00 77.19 95 ARG A N 1
ATOM 759 C CA . ARG A 1 95 ? 14.393 -6.086 -12.660 1.00 77.19 95 ARG A CA 1
ATOM 760 C C . ARG A 1 95 ? 13.446 -6.239 -11.483 1.00 77.19 95 ARG A C 1
ATOM 762 O O . ARG A 1 95 ? 13.483 -7.255 -10.786 1.00 77.19 95 ARG A O 1
ATOM 769 N N . GLN A 1 96 ? 12.607 -5.233 -11.273 1.00 79.19 96 GLN A N 1
ATOM 770 C CA . GLN A 1 96 ? 11.621 -5.175 -10.198 1.00 79.19 96 GLN A CA 1
ATOM 771 C C . GLN A 1 96 ? 10.213 -5.328 -10.782 1.00 79.19 96 GLN A C 1
ATOM 773 O O . GLN A 1 96 ? 9.818 -4.607 -11.697 1.00 79.19 96 GLN A O 1
ATOM 778 N N . ILE A 1 97 ? 9.456 -6.286 -10.242 1.00 82.94 97 ILE A N 1
ATOM 779 C CA . ILE A 1 97 ? 8.016 -6.424 -10.492 1.00 82.94 97 ILE A CA 1
ATOM 780 C C . ILE A 1 97 ? 7.293 -5.555 -9.460 1.00 82.94 97 ILE A C 1
ATOM 782 O O . ILE A 1 97 ? 7.603 -5.692 -8.272 1.00 82.94 97 ILE A O 1
ATOM 786 N N . PRO A 1 98 ? 6.340 -4.698 -9.860 1.00 85.81 98 PRO A N 1
ATOM 787 C CA . PRO A 1 98 ? 5.647 -3.844 -8.916 1.00 85.81 98 PRO A CA 1
ATOM 788 C C . PRO A 1 98 ? 4.811 -4.686 -7.955 1.00 85.81 98 PRO A C 1
ATOM 790 O O . PRO A 1 98 ? 4.165 -5.659 -8.355 1.00 85.81 98 PRO A O 1
ATOM 793 N N . PHE A 1 99 ? 4.791 -4.292 -6.689 1.00 86.62 99 PHE A N 1
ATOM 794 C CA . PHE A 1 99 ? 3.872 -4.855 -5.709 1.00 86.62 99 PHE A CA 1
ATOM 795 C C . PHE A 1 99 ? 3.464 -3.796 -4.690 1.00 86.62 99 PHE A C 1
ATOM 797 O O . PHE A 1 99 ? 4.141 -2.782 -4.512 1.00 86.62 99 PHE A O 1
ATOM 804 N N . VAL A 1 100 ? 2.366 -4.066 -3.993 1.00 89.94 100 VAL A N 1
ATOM 805 C CA . VAL A 1 100 ? 1.968 -3.331 -2.793 1.00 89.94 100 VAL A CA 1
ATOM 806 C C . VAL A 1 100 ? 1.553 -4.309 -1.705 1.00 89.94 100 VAL A C 1
ATOM 808 O O . VAL A 1 100 ? 0.900 -5.322 -1.966 1.00 89.94 100 VAL A O 1
ATOM 811 N N . GLU A 1 101 ? 1.942 -3.991 -0.482 1.00 89.44 101 GLU A N 1
ATOM 812 C CA . GLU A 1 101 ? 1.522 -4.657 0.734 1.00 89.44 101 GLU A CA 1
ATOM 813 C C . GLU A 1 101 ? 0.678 -3.698 1.572 1.00 89.44 101 GLU A C 1
ATOM 815 O O . GLU A 1 101 ? 1.043 -2.536 1.784 1.00 89.44 101 GLU A O 1
ATOM 820 N N . PHE A 1 102 ? -0.468 -4.177 2.045 1.00 91.75 102 PHE A N 1
ATOM 821 C CA . PHE A 1 102 ? -1.325 -3.412 2.937 1.00 91.75 102 PHE A CA 1
ATOM 822 C C . PHE A 1 102 ? -2.066 -4.301 3.926 1.00 91.75 102 PHE A C 1
ATOM 824 O O . PHE A 1 102 ? -2.367 -5.465 3.657 1.00 91.75 102 PHE A O 1
ATOM 831 N N . PHE A 1 103 ? -2.445 -3.708 5.053 1.00 90.50 103 PHE A N 1
ATOM 832 C CA . PHE A 1 103 ? -3.389 -4.299 5.985 1.00 90.50 103 PHE A CA 1
ATOM 833 C C . PHE A 1 103 ? -4.773 -3.666 5.839 1.00 90.50 103 PHE A C 1
ATOM 835 O O . PHE A 1 103 ? -4.912 -2.484 5.515 1.00 90.50 103 PHE A O 1
ATOM 842 N N . LEU A 1 104 ? -5.811 -4.450 6.119 1.00 90.06 104 LEU A N 1
ATOM 843 C CA . LEU A 1 104 ? -7.203 -4.012 6.105 1.00 90.06 104 LEU A CA 1
ATOM 844 C C . LEU A 1 104 ? -7.962 -4.600 7.297 1.00 90.06 104 LEU A C 1
ATOM 846 O O . LEU A 1 104 ? -7.966 -5.815 7.508 1.00 90.06 104 LEU A O 1
ATOM 850 N N . ARG A 1 105 ? -8.663 -3.748 8.051 1.00 90.31 105 ARG A N 1
ATOM 851 C CA . ARG A 1 105 ? -9.581 -4.194 9.104 1.00 90.31 105 ARG A CA 1
ATOM 852 C C . ARG A 1 105 ? -10.859 -4.785 8.506 1.00 90.31 105 ARG A C 1
ATOM 854 O O . ARG A 1 105 ? -11.451 -4.230 7.586 1.00 90.31 105 ARG A O 1
ATOM 861 N N . LEU A 1 106 ? -11.324 -5.893 9.076 1.00 83.31 106 LEU A N 1
ATOM 862 C CA . LEU A 1 106 ? -12.544 -6.592 8.678 1.00 83.31 106 LEU A CA 1
ATOM 863 C C . LEU A 1 106 ? -13.744 -6.172 9.542 1.00 83.31 106 LEU A C 1
ATOM 865 O O . LEU A 1 106 ? -14.309 -6.969 10.291 1.00 83.31 106 LEU A O 1
ATOM 869 N N . ASP A 1 107 ? -14.155 -4.907 9.434 1.00 82.88 107 ASP A N 1
ATOM 870 C CA . ASP A 1 107 ? -15.311 -4.347 10.140 1.00 82.88 107 ASP A CA 1
ATOM 871 C C . ASP A 1 107 ? -16.603 -4.376 9.298 1.00 82.88 107 ASP A C 1
ATOM 873 O O . ASP A 1 107 ? -16.973 -3.464 8.560 1.00 82.88 107 ASP A O 1
ATOM 877 N N . GLY A 1 108 ? -17.365 -5.458 9.452 1.00 82.31 108 GLY A N 1
ATOM 878 C CA . GLY A 1 108 ? -18.629 -5.649 8.739 1.00 82.31 108 GLY A CA 1
ATOM 879 C C . GLY A 1 108 ? -18.440 -6.300 7.367 1.00 82.31 108 GLY A C 1
ATOM 880 O O . GLY A 1 108 ? -17.534 -7.100 7.161 1.00 82.31 108 GLY A O 1
ATOM 881 N N . THR A 1 109 ? -19.352 -6.034 6.427 1.00 82.56 109 THR A N 1
ATOM 882 C CA . THR A 1 109 ? -19.439 -6.818 5.178 1.00 82.56 109 THR A CA 1
ATOM 883 C C . THR A 1 109 ? -18.672 -6.220 4.002 1.00 82.56 109 THR A C 1
ATOM 885 O O . THR A 1 109 ? -18.387 -6.936 3.045 1.00 82.56 109 THR A O 1
ATOM 888 N N . ARG A 1 110 ? -18.355 -4.920 4.031 1.00 89.19 110 ARG A N 1
ATOM 889 C CA . ARG A 1 110 ? -17.715 -4.237 2.894 1.00 89.19 110 ARG A CA 1
ATOM 890 C C . ARG A 1 110 ? -16.254 -4.652 2.690 1.00 89.19 110 ARG A C 1
ATOM 892 O O . ARG A 1 110 ? -15.934 -4.967 1.547 1.00 89.19 110 ARG A O 1
ATOM 899 N N . PRO A 1 111 ? -15.405 -4.754 3.736 1.00 86.81 111 PRO A N 1
ATOM 900 C CA . PRO A 1 111 ? -14.037 -5.259 3.574 1.00 86.81 111 PRO A CA 1
ATOM 901 C C . PRO A 1 111 ? -13.998 -6.674 2.984 1.00 86.81 111 PRO A C 1
ATOM 903 O O . PRO A 1 111 ? -13.236 -6.947 2.064 1.00 86.81 111 PRO A O 1
ATOM 906 N N . MET A 1 112 ? -14.900 -7.556 3.426 1.00 80.19 112 MET A N 1
ATOM 907 C CA . MET A 1 112 ? -15.012 -8.911 2.872 1.00 80.19 112 MET A CA 1
ATOM 908 C C . MET A 1 112 ? -15.446 -8.915 1.403 1.00 80.19 112 MET A C 1
ATOM 910 O O . MET A 1 112 ? -14.885 -9.653 0.598 1.00 80.19 112 MET A O 1
ATOM 914 N N . HIS A 1 113 ? -16.416 -8.074 1.035 1.00 82.94 113 HIS A N 1
ATOM 915 C CA . HIS A 1 113 ? -16.845 -7.933 -0.357 1.00 82.94 113 HIS A CA 1
ATOM 916 C C . HIS A 1 113 ? -15.733 -7.354 -1.246 1.00 82.94 113 HIS A C 1
ATOM 918 O O . HIS A 1 113 ? -15.565 -7.793 -2.379 1.00 82.94 113 HIS A O 1
ATOM 924 N N . PHE A 1 114 ? -14.940 -6.411 -0.732 1.00 89.75 114 PHE A N 1
ATOM 925 C CA . PHE A 1 114 ? -13.742 -5.917 -1.408 1.00 89.75 114 PHE A CA 1
ATOM 926 C C . PHE A 1 114 ? -12.741 -7.047 -1.685 1.00 89.75 114 PHE A C 1
ATOM 928 O O . PHE A 1 114 ? -12.358 -7.234 -2.836 1.00 89.75 114 PHE A O 1
ATOM 935 N N . LEU A 1 115 ? -12.385 -7.851 -0.678 1.00 83.81 115 LEU A N 1
ATOM 936 C CA . LEU A 1 115 ? -11.452 -8.976 -0.842 1.00 83.81 115 LEU A CA 1
ATOM 937 C C . LEU A 1 115 ? -11.972 -10.032 -1.827 1.00 83.81 115 LEU A C 1
ATOM 939 O O . LEU A 1 115 ? -11.217 -10.562 -2.641 1.00 83.81 115 LEU A O 1
ATOM 943 N N . GLU A 1 116 ? -13.274 -10.324 -1.793 1.00 77.81 116 GLU A N 1
ATOM 944 C CA . GLU A 1 116 ? -13.918 -11.242 -2.738 1.00 77.81 116 GLU A CA 1
ATOM 945 C C . GLU A 1 116 ? -13.836 -10.721 -4.181 1.00 77.81 116 GLU A C 1
ATOM 947 O O . GLU A 1 116 ? -13.641 -11.493 -5.118 1.00 77.81 116 GLU A O 1
ATOM 952 N N . ARG A 1 117 ? -13.981 -9.408 -4.380 1.00 85.75 117 ARG A N 1
ATOM 953 C CA . ARG A 1 117 ? -13.844 -8.783 -5.700 1.00 85.75 117 ARG A CA 1
ATOM 954 C C . ARG A 1 117 ? -12.400 -8.768 -6.173 1.00 85.75 117 ARG A C 1
ATOM 956 O O . ARG A 1 117 ? -12.144 -9.197 -7.294 1.00 85.75 117 ARG A O 1
ATOM 963 N N . LEU A 1 118 ? -11.486 -8.334 -5.308 1.00 85.62 118 LEU A N 1
ATOM 964 C CA . LEU A 1 118 ? -10.060 -8.258 -5.600 1.00 85.62 118 LEU A CA 1
ATOM 965 C C . LEU A 1 118 ? -9.524 -9.641 -5.993 1.00 85.62 118 LEU A C 1
ATOM 967 O O . LEU A 1 118 ? -8.925 -9.786 -7.049 1.00 85.62 118 LEU A O 1
ATOM 971 N N . SER A 1 119 ? -9.852 -10.689 -5.227 1.00 78.19 119 SER A N 1
ATOM 972 C CA . SER A 1 119 ? -9.429 -12.076 -5.509 1.00 78.19 119 SER A CA 1
ATOM 973 C C . SER A 1 119 ? -9.979 -12.676 -6.808 1.00 78.19 119 SER A C 1
ATOM 975 O O . SER A 1 119 ? -9.479 -13.697 -7.278 1.00 78.19 119 SER A O 1
ATOM 977 N N . ARG A 1 120 ? -11.006 -12.063 -7.407 1.00 78.56 120 ARG A N 1
ATOM 978 C CA . ARG A 1 120 ? -11.554 -12.463 -8.711 1.00 78.56 120 ARG A CA 1
ATOM 979 C C . ARG A 1 120 ? -10.925 -11.719 -9.882 1.00 78.56 120 ARG A C 1
ATOM 981 O O . ARG A 1 120 ? -11.223 -12.075 -11.028 1.00 78.56 120 ARG A O 1
ATOM 988 N N . ASP A 1 121 ? -10.100 -10.709 -9.624 1.00 81.38 121 ASP A N 1
ATOM 989 C CA . ASP A 1 121 ? -9.380 -10.009 -10.674 1.00 81.38 121 ASP A CA 1
ATOM 990 C C . ASP A 1 121 ? -8.327 -10.935 -11.289 1.00 81.38 121 ASP A C 1
ATOM 992 O O . ASP A 1 121 ? -7.430 -11.435 -10.617 1.00 81.38 121 ASP A O 1
ATOM 996 N N . ARG A 1 122 ? -8.454 -11.192 -12.592 1.00 82.81 122 ARG A N 1
ATOM 997 C CA . ARG A 1 122 ? -7.550 -12.096 -13.316 1.00 82.81 122 ARG A CA 1
ATOM 998 C C . ARG A 1 122 ? -6.227 -11.440 -13.687 1.00 82.81 122 ARG A C 1
ATOM 1000 O O . ARG A 1 122 ? -5.322 -12.145 -14.126 1.00 82.81 122 ARG A O 1
ATOM 1007 N N . ASN A 1 123 ? -6.139 -10.123 -13.544 1.00 84.44 123 ASN A N 1
ATOM 1008 C CA . ASN A 1 123 ? -4.937 -9.352 -13.813 1.00 84.44 123 ASN A CA 1
ATOM 1009 C C . ASN A 1 123 ? -4.066 -9.200 -12.565 1.00 84.44 123 ASN A C 1
ATOM 1011 O O . ASN A 1 123 ? -3.010 -8.589 -12.663 1.00 84.44 123 ASN A O 1
ATOM 1015 N N . LEU A 1 124 ? -4.480 -9.737 -11.413 1.00 81.19 124 LEU A N 1
ATOM 1016 C CA . LEU A 1 124 ? -3.759 -9.616 -10.151 1.00 81.19 124 LEU A CA 1
ATOM 1017 C C . LEU A 1 124 ? -3.407 -10.992 -9.583 1.00 81.19 124 LEU A C 1
ATOM 1019 O O . LEU A 1 124 ? -4.162 -11.957 -9.698 1.00 81.19 124 LEU A O 1
ATOM 1023 N N . ILE A 1 125 ? -2.258 -11.057 -8.922 1.00 81.19 125 ILE A N 1
ATOM 1024 C CA . ILE A 1 125 ? -1.878 -12.135 -8.014 1.00 81.19 125 ILE A CA 1
ATOM 1025 C C . ILE A 1 125 ? -1.984 -11.566 -6.603 1.00 81.19 125 ILE A C 1
ATOM 1027 O O . ILE A 1 125 ? -1.447 -10.493 -6.323 1.00 81.19 125 ILE A O 1
ATOM 1031 N N . ILE A 1 126 ? -2.704 -12.268 -5.728 1.00 74.75 126 ILE A N 1
ATOM 1032 C CA . ILE A 1 126 ? -3.017 -11.797 -4.378 1.00 74.75 126 ILE A CA 1
ATOM 1033 C C . ILE A 1 126 ? -2.697 -12.898 -3.377 1.00 74.75 126 ILE A C 1
ATOM 1035 O O . ILE A 1 126 ? -3.257 -13.994 -3.445 1.00 74.75 126 ILE A O 1
ATOM 1039 N N . THR A 1 127 ? -1.855 -12.565 -2.409 1.00 74.75 127 THR A N 1
ATOM 1040 C CA . THR A 1 127 ? -1.637 -13.363 -1.203 1.00 74.75 127 THR A CA 1
ATOM 1041 C C . THR A 1 127 ? -2.293 -12.637 -0.042 1.00 74.75 127 THR A C 1
ATOM 1043 O O . THR A 1 127 ? -2.075 -11.440 0.124 1.00 74.75 127 THR A O 1
ATOM 1046 N N . ALA A 1 128 ? -3.098 -13.340 0.755 1.00 68.75 128 ALA A N 1
ATOM 1047 C CA . ALA A 1 128 ? -3.766 -12.748 1.908 1.00 68.75 128 ALA A CA 1
ATOM 1048 C C . ALA A 1 128 ? -3.673 -13.650 3.143 1.00 68.75 128 ALA A C 1
ATOM 1050 O O . ALA A 1 128 ? -3.954 -14.849 3.058 1.00 68.75 128 ALA A O 1
ATOM 1051 N N . VAL A 1 129 ? -3.328 -13.067 4.292 1.00 70.12 129 VAL A N 1
ATOM 1052 C CA . VAL A 1 129 ? -3.250 -13.755 5.588 1.00 70.12 129 VAL A CA 1
ATOM 1053 C C . VAL A 1 129 ? -4.167 -13.054 6.583 1.00 70.12 129 VAL A C 1
ATOM 1055 O O . VAL A 1 129 ? -4.121 -11.840 6.756 1.00 70.12 129 VAL A O 1
ATOM 1058 N N . MET A 1 130 ? -5.042 -13.821 7.234 1.00 67.94 130 MET A N 1
ATOM 1059 C CA . MET A 1 130 ? -5.976 -13.291 8.224 1.00 67.94 130 MET A CA 1
ATOM 1060 C C . MET A 1 130 ? -5.423 -13.456 9.640 1.00 67.94 130 MET A C 1
ATOM 1062 O O . MET A 1 130 ? -5.120 -14.568 10.087 1.00 67.94 130 MET A O 1
ATOM 1066 N N . HIS A 1 131 ? -5.391 -12.344 10.364 1.00 67.12 131 HIS A N 1
ATOM 1067 C CA . HIS A 1 131 ? -4.994 -12.234 11.756 1.00 67.12 131 HIS A CA 1
ATOM 1068 C C . HIS A 1 131 ? -6.236 -11.924 12.593 1.00 67.12 131 HIS A C 1
ATOM 1070 O O . HIS A 1 131 ? -6.922 -10.929 12.357 1.00 67.12 131 HIS A O 1
ATOM 1076 N N . ALA A 1 132 ? -6.542 -12.765 13.577 1.00 62.25 132 ALA A N 1
ATOM 1077 C CA . ALA A 1 132 ? -7.567 -12.459 14.567 1.00 62.25 132 ALA A CA 1
ATOM 1078 C C . ALA A 1 132 ? -6.927 -12.406 15.944 1.00 62.25 132 ALA A C 1
ATOM 1080 O O . ALA A 1 132 ? -6.323 -13.381 16.393 1.00 62.25 132 ALA A O 1
ATOM 1081 N N . HIS A 1 133 ? -7.115 -11.283 16.628 1.00 59.50 133 HIS A N 1
ATOM 1082 C CA . HIS A 1 133 ? -6.623 -11.082 17.987 1.00 59.50 133 HIS A CA 1
ATOM 1083 C C . HIS A 1 133 ? -5.110 -11.339 18.143 1.00 59.50 133 HIS A C 1
ATOM 1085 O O . HIS A 1 133 ? -4.679 -11.975 19.104 1.00 59.50 133 HIS A O 1
ATOM 1091 N N . GLY A 1 134 ? -4.309 -10.942 17.152 1.00 51.16 134 GLY A N 1
ATOM 1092 C CA . GLY A 1 134 ? -2.860 -11.156 17.174 1.00 51.16 134 GLY A CA 1
ATOM 1093 C C . GLY A 1 134 ? -2.377 -12.527 16.672 1.00 51.16 134 GLY A C 1
ATOM 1094 O O . GLY A 1 134 ? -1.177 -12.753 16.585 1.00 51.16 134 GLY A O 1
ATOM 1095 N N . VAL A 1 135 ? -3.281 -13.451 16.325 1.00 53.69 135 VAL A N 1
ATOM 1096 C CA . VAL A 1 135 ? -2.940 -14.829 15.923 1.00 53.69 135 VAL A CA 1
ATOM 1097 C C . VAL A 1 135 ? -3.346 -15.090 14.474 1.00 53.69 135 VAL A C 1
ATOM 1099 O O . VAL A 1 135 ? -4.411 -14.654 14.039 1.00 53.69 135 VAL A O 1
ATOM 1102 N N . VAL A 1 136 ? -2.527 -15.831 13.720 1.00 54.22 136 VAL A N 1
ATOM 1103 C CA . VAL A 1 136 ? -2.893 -16.292 12.369 1.00 54.22 136 VAL A CA 1
ATOM 1104 C C . VAL A 1 136 ? -3.997 -17.344 12.473 1.00 54.22 136 VAL A C 1
ATOM 1106 O O . VAL A 1 136 ? -3.810 -18.377 13.114 1.00 54.22 136 VAL A O 1
ATOM 1109 N N . VAL A 1 137 ? -5.161 -17.089 11.865 1.00 49.56 137 VAL A N 1
ATOM 1110 C CA . VAL A 1 137 ? -6.356 -17.925 12.097 1.00 49.56 137 VAL A CA 1
ATOM 1111 C C . VAL A 1 137 ? -6.640 -18.939 10.988 1.00 49.56 137 VAL A C 1
ATOM 1113 O O . VAL A 1 137 ? -7.100 -20.028 11.319 1.00 49.56 137 VAL A O 1
ATOM 1116 N N . ALA A 1 138 ? -6.375 -18.629 9.714 1.00 44.41 138 ALA A N 1
ATOM 1117 C CA . ALA A 1 138 ? -6.418 -19.551 8.561 1.00 44.41 138 ALA A CA 1
ATOM 1118 C C . ALA A 1 138 ? -6.303 -18.764 7.235 1.00 44.41 138 ALA A C 1
ATOM 1120 O O . ALA A 1 138 ? -6.641 -17.576 7.217 1.00 44.41 138 ALA A O 1
ATOM 1121 N N . PRO A 1 139 ? -5.932 -19.408 6.107 1.00 44.53 139 PRO A N 1
ATOM 1122 C CA . PRO A 1 139 ? -6.268 -18.894 4.779 1.00 44.53 139 PRO A CA 1
ATOM 1123 C C . PRO A 1 139 ? -7.800 -18.836 4.605 1.00 44.53 139 PRO A C 1
ATOM 1125 O O . PRO A 1 139 ? -8.522 -19.718 5.076 1.00 44.53 139 PRO A O 1
ATOM 1128 N N . LEU A 1 140 ? -8.301 -17.775 3.965 1.00 40.03 140 LEU A N 1
ATOM 1129 C CA . LEU A 1 140 ? -9.736 -17.512 3.783 1.00 40.03 140 LEU A CA 1
ATOM 1130 C C . LEU A 1 140 ? -10.463 -18.691 3.087 1.00 40.03 140 LEU A C 1
ATOM 1132 O O . LEU A 1 140 ? -9.885 -19.309 2.190 1.00 40.03 140 LEU A O 1
ATOM 1136 N N . PRO A 1 141 ? -11.729 -19.005 3.442 1.00 34.75 141 PRO A N 1
ATOM 1137 C CA . PRO A 1 141 ? -12.447 -20.142 2.867 1.00 34.75 141 PRO A CA 1
ATOM 1138 C C . PRO A 1 141 ? -12.756 -19.918 1.378 1.00 34.75 141 PRO A C 1
ATOM 1140 O O . PRO A 1 141 ? -13.346 -18.903 1.015 1.00 34.75 141 PRO A O 1
ATOM 1143 N N . ASP A 1 142 ? -12.385 -20.892 0.543 1.00 40.56 142 ASP A N 1
ATOM 1144 C CA . ASP A 1 142 ? -12.862 -21.134 -0.828 1.00 40.56 142 ASP A CA 1
ATOM 1145 C C . ASP A 1 142 ? -12.971 -19.905 -1.757 1.00 40.56 142 ASP A C 1
ATOM 1147 O O . ASP A 1 142 ? -14.024 -19.624 -2.334 1.00 40.56 142 ASP A O 1
ATOM 1151 N N . GLY A 1 143 ? -11.858 -19.195 -1.965 1.00 35.78 143 GLY A N 1
ATOM 1152 C CA . GLY A 1 143 ? -11.788 -18.142 -2.990 1.00 35.78 143 GLY A CA 1
ATOM 1153 C C . GLY A 1 143 ? -10.424 -17.480 -3.172 1.00 35.78 143 GLY A C 1
ATOM 1154 O O . GLY A 1 143 ? -10.113 -17.028 -4.270 1.00 35.78 143 GLY A O 1
ATOM 1155 N N . VAL A 1 144 ? -9.578 -17.489 -2.142 1.00 38.31 144 VAL A N 1
ATOM 1156 C CA . VAL A 1 144 ? -8.195 -17.006 -2.229 1.00 38.31 144 VAL A CA 1
ATOM 1157 C C . VAL A 1 144 ? -7.299 -18.227 -2.287 1.00 38.31 144 VAL A C 1
ATOM 1159 O O . VAL A 1 144 ? -6.951 -18.823 -1.270 1.00 38.31 144 VAL A O 1
ATOM 1162 N N . THR A 1 145 ? -6.986 -18.665 -3.503 1.00 33.72 145 THR A N 1
ATOM 1163 C CA . THR A 1 145 ? -5.961 -19.690 -3.662 1.00 33.72 145 THR A CA 1
ATOM 1164 C C . THR A 1 145 ? -4.649 -19.023 -3.266 1.00 33.72 145 THR A C 1
ATOM 1166 O O . THR A 1 145 ? -4.175 -18.150 -3.986 1.00 33.72 145 THR A O 1
ATOM 1169 N N . ALA A 1 146 ? -4.075 -19.417 -2.128 1.00 37.19 146 ALA A N 1
ATOM 1170 C CA . ALA A 1 146 ? -2.646 -19.276 -1.897 1.00 37.19 146 ALA A CA 1
ATOM 1171 C C . ALA A 1 146 ? -1.958 -20.122 -2.977 1.00 37.19 146 ALA A C 1
ATOM 1173 O O . ALA A 1 146 ? -1.714 -21.313 -2.791 1.00 37.19 146 ALA A O 1
ATOM 1174 N N . ILE A 1 147 ? -1.794 -19.557 -4.175 1.00 29.36 147 ILE A N 1
ATOM 1175 C CA . ILE A 1 147 ? -1.013 -20.198 -5.222 1.00 29.36 147 ILE A CA 1
ATOM 1176 C C . ILE A 1 1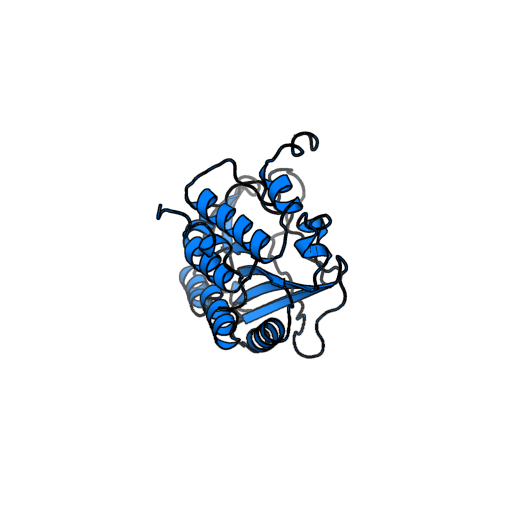47 ? 0.435 -19.918 -4.841 1.00 29.36 147 ILE A C 1
ATOM 1178 O O . ILE A 1 147 ? 0.827 -18.752 -4.795 1.00 29.36 147 ILE A O 1
ATOM 1182 N N . PRO A 1 148 ? 1.217 -20.961 -4.529 1.00 30.52 148 PRO A N 1
ATOM 1183 C CA . PRO A 1 148 ? 2.614 -20.803 -4.183 1.00 30.52 148 PRO A CA 1
ATOM 1184 C C . PRO A 1 148 ? 3.321 -20.214 -5.400 1.00 30.52 148 PRO A C 1
ATOM 1186 O O . PRO A 1 148 ? 3.453 -20.873 -6.433 1.00 30.52 148 PRO A O 1
ATOM 1189 N N . LEU A 1 149 ? 3.753 -18.960 -5.292 1.00 31.30 149 LEU A N 1
ATOM 1190 C CA . LEU A 1 149 ? 4.717 -18.417 -6.229 1.00 31.30 149 LEU A CA 1
ATOM 1191 C C . LEU A 1 149 ? 5.998 -19.212 -6.010 1.00 31.30 149 LEU A C 1
ATOM 1193 O O . LEU A 1 149 ? 6.614 -19.165 -4.946 1.00 31.30 149 LEU A O 1
ATOM 1197 N N . SER A 1 150 ? 6.373 -20.000 -7.011 1.00 25.75 150 SER A N 1
ATOM 1198 C CA . SER A 1 150 ? 7.741 -20.462 -7.153 1.00 25.75 150 SER A CA 1
ATOM 1199 C C . SER A 1 150 ? 8.638 -19.230 -7.106 1.00 25.75 150 SER A C 1
ATOM 1201 O O . SER A 1 150 ? 8.702 -18.460 -8.063 1.00 25.75 150 SER A O 1
ATOM 1203 N N . PHE A 1 151 ? 9.289 -19.030 -5.964 1.00 34.62 151 PHE A N 1
ATOM 1204 C CA . PHE A 1 151 ? 10.400 -18.113 -5.806 1.00 34.62 151 PHE A CA 1
ATOM 1205 C C . PHE A 1 151 ? 11.539 -18.598 -6.700 1.00 34.62 151 PHE A C 1
ATOM 1207 O O . PHE A 1 151 ? 12.385 -19.380 -6.276 1.00 34.62 151 PHE A O 1
ATOM 1214 N N . GLU A 1 152 ? 11.588 -18.131 -7.938 1.00 24.94 152 GLU A N 1
ATOM 1215 C CA . GLU A 1 152 ? 12.840 -18.110 -8.679 1.00 24.94 152 GLU A CA 1
ATOM 1216 C C . GLU A 1 152 ? 13.333 -16.666 -8.713 1.00 24.94 152 GLU A C 1
ATOM 1218 O O . GLU A 1 152 ? 13.148 -15.930 -9.675 1.00 24.94 152 GLU A O 1
ATOM 1223 N N . ARG A 1 153 ? 14.058 -16.271 -7.656 1.00 29.81 153 ARG A N 1
ATOM 1224 C CA . ARG A 1 153 ? 15.267 -15.498 -7.934 1.00 29.81 153 ARG A CA 1
ATOM 1225 C C . ARG A 1 153 ? 16.145 -16.445 -8.741 1.00 29.81 153 ARG A C 1
ATOM 1227 O O . ARG A 1 153 ? 16.683 -17.398 -8.176 1.00 29.81 153 ARG A O 1
ATOM 1234 N N . VAL A 1 154 ? 16.299 -16.205 -10.037 1.00 26.91 154 VAL A N 1
ATOM 1235 C CA . VAL A 1 154 ? 17.428 -16.770 -10.776 1.00 26.91 154 VAL A CA 1
ATOM 1236 C C . VAL A 1 154 ? 18.678 -16.103 -10.197 1.00 26.91 154 VAL A C 1
ATOM 1238 O O . VAL A 1 154 ? 19.145 -15.091 -10.698 1.00 26.91 154 VAL A O 1
ATOM 1241 N N . ARG A 1 155 ? 19.183 -16.612 -9.066 1.00 25.19 155 ARG A N 1
ATOM 1242 C CA . ARG A 1 155 ? 20.537 -16.296 -8.614 1.00 25.19 155 ARG A CA 1
ATOM 1243 C C . ARG A 1 155 ? 21.484 -17.221 -9.377 1.00 25.19 155 ARG A C 1
ATOM 1245 O O . ARG A 1 155 ? 21.374 -18.444 -9.220 1.00 25.19 155 ARG A O 1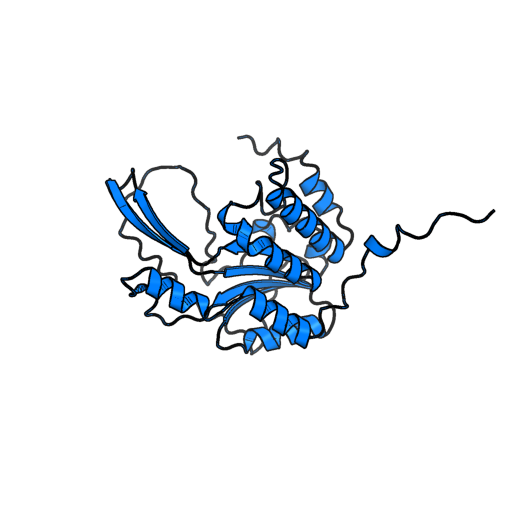
ATOM 1252 N N . PRO A 1 156 ? 22.454 -16.694 -10.140 1.00 27.33 156 PRO A N 1
ATOM 1253 C CA . PRO A 1 156 ? 23.699 -17.415 -10.318 1.00 27.33 156 PRO A CA 1
ATOM 1254 C C . PRO A 1 156 ? 24.276 -17.664 -8.916 1.00 27.33 156 PRO A C 1
ATOM 1256 O O . PRO A 1 156 ? 24.161 -16.840 -8.012 1.00 27.33 156 PRO A O 1
ATOM 1259 N N . ARG A 1 157 ? 24.810 -18.863 -8.695 1.00 27.27 157 ARG A N 1
ATOM 1260 C CA . ARG A 1 157 ? 25.402 -19.281 -7.418 1.00 27.27 157 ARG A CA 1
ATOM 1261 C C . ARG A 1 157 ? 26.394 -18.235 -6.891 1.00 27.27 157 ARG A C 1
ATOM 1263 O O . ARG A 1 157 ? 27.474 -18.124 -7.457 1.00 27.27 157 ARG A O 1
ATOM 1270 N N . MET A 1 158 ? 26.108 -17.626 -5.745 1.00 24.48 158 MET A N 1
ATOM 1271 C CA . MET A 1 158 ? 27.158 -17.022 -4.922 1.00 24.48 158 MET A CA 1
ATOM 1272 C C . MET A 1 158 ? 27.735 -18.055 -3.945 1.00 24.48 158 MET A C 1
ATOM 1274 O O . MET A 1 158 ? 26.971 -18.714 -3.227 1.00 24.48 158 MET A O 1
ATOM 1278 N N . PRO A 1 159 ? 29.067 -18.204 -3.856 1.00 29.25 159 PRO A N 1
ATOM 1279 C CA . PRO A 1 159 ? 29.717 -18.638 -2.639 1.00 29.25 159 PRO A CA 1
ATOM 1280 C C . PRO A 1 159 ? 29.892 -17.446 -1.686 1.00 29.25 159 PRO A C 1
ATOM 1282 O O . PRO A 1 159 ? 30.439 -16.414 -2.042 1.00 29.25 159 PRO A O 1
ATOM 1285 N N . GLN A 1 160 ? 29.408 -17.664 -0.466 1.00 38.66 160 GLN A N 1
ATOM 1286 C CA . GLN A 1 160 ? 29.693 -16.987 0.803 1.00 38.66 160 GLN A CA 1
ATOM 1287 C C . GLN A 1 160 ? 30.890 -16.016 0.795 1.00 38.66 160 GLN A C 1
ATOM 1289 O O . GLN A 1 160 ? 32.024 -16.468 0.666 1.00 38.66 160 GLN A O 1
ATOM 1294 N N . THR A 1 161 ? 30.642 -14.726 1.039 1.00 35.03 161 THR A N 1
ATOM 1295 C CA . THR A 1 161 ? 30.918 -14.005 2.303 1.00 35.03 161 THR A CA 1
ATOM 1296 C C . THR A 1 161 ? 30.939 -12.501 2.025 1.00 35.03 161 THR A C 1
ATOM 1298 O O . THR A 1 161 ? 31.904 -12.040 1.428 1.00 35.03 161 THR A O 1
ATOM 1301 N N . ASN A 1 162 ? 29.944 -11.752 2.509 1.00 26.05 162 ASN A N 1
ATOM 1302 C CA . ASN A 1 162 ? 30.114 -10.371 2.971 1.00 26.05 162 ASN A CA 1
ATOM 1303 C C . ASN A 1 162 ? 28.821 -9.851 3.606 1.00 26.05 162 ASN A C 1
ATOM 1305 O O . ASN A 1 162 ? 27.767 -9.762 2.989 1.00 26.05 162 ASN A O 1
ATOM 1309 N N . GLU A 1 163 ? 28.927 -9.520 4.886 1.00 36.09 163 GLU A N 1
ATOM 1310 C CA . GLU A 1 163 ? 27.885 -8.893 5.687 1.00 36.09 163 GLU A CA 1
ATOM 1311 C C . GLU A 1 163 ? 27.803 -7.402 5.314 1.00 36.09 163 GLU A C 1
ATOM 1313 O O . GLU A 1 163 ? 28.499 -6.568 5.895 1.00 36.09 163 GLU A O 1
ATOM 1318 N N . SER A 1 164 ? 26.974 -7.035 4.333 1.00 29.11 164 SER A N 1
ATOM 1319 C CA . SER A 1 164 ? 26.589 -5.634 4.127 1.00 29.11 164 SER A CA 1
ATOM 1320 C C . SER A 1 164 ? 25.159 -5.515 3.595 1.00 29.11 164 SER A C 1
ATOM 1322 O O . SER A 1 164 ? 24.818 -6.073 2.562 1.00 29.11 164 SER A O 1
ATOM 1324 N N . ALA A 1 165 ? 24.321 -4.813 4.367 1.00 27.75 165 ALA A N 1
ATOM 1325 C CA . ALA A 1 165 ? 22.976 -4.356 4.009 1.00 27.75 165 ALA A CA 1
ATOM 1326 C C . ALA A 1 165 ? 22.083 -5.396 3.304 1.00 27.75 165 ALA A C 1
ATOM 1328 O O . ALA A 1 165 ? 21.464 -5.115 2.279 1.00 27.75 165 ALA A O 1
ATOM 1329 N N . GLU A 1 166 ? 21.981 -6.597 3.873 1.00 25.72 166 GLU A N 1
ATOM 1330 C CA . GLU A 1 166 ? 20.938 -7.520 3.448 1.00 25.72 166 GLU A CA 1
ATOM 1331 C C . GLU A 1 166 ? 19.583 -6.956 3.878 1.00 25.72 166 GLU A C 1
ATOM 1333 O O . GLU A 1 166 ? 19.257 -6.883 5.065 1.00 25.72 166 GLU A O 1
ATOM 1338 N N . TRP A 1 167 ? 18.769 -6.587 2.889 1.00 26.08 167 TRP A N 1
ATOM 1339 C CA . TRP A 1 167 ? 17.330 -6.737 3.013 1.00 26.08 167 TRP A CA 1
ATOM 1340 C C . TRP A 1 167 ? 17.080 -8.159 3.499 1.00 26.08 167 TRP A C 1
ATOM 1342 O O . TRP A 1 167 ? 17.264 -9.125 2.749 1.00 26.08 167 TRP A O 1
ATOM 1352 N N . CYS A 1 168 ? 16.671 -8.285 4.758 1.00 24.77 168 CYS A N 1
ATOM 1353 C CA . CYS A 1 168 ? 16.059 -9.502 5.247 1.00 24.77 168 CYS A CA 1
ATOM 1354 C C . CYS A 1 168 ? 14.692 -9.569 4.565 1.00 24.77 168 CYS A C 1
ATOM 1356 O O . CYS A 1 168 ? 13.675 -9.153 5.111 1.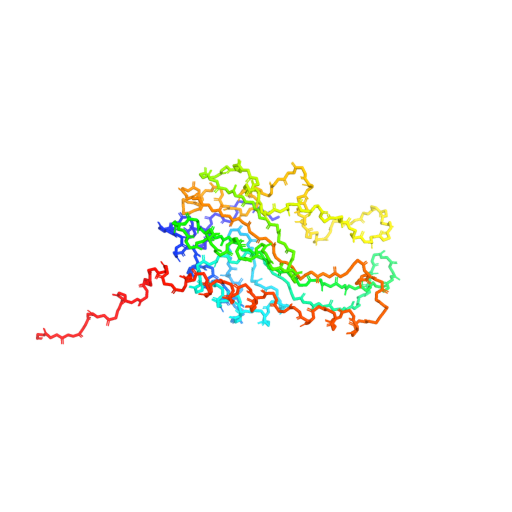00 24.77 168 CYS A O 1
ATOM 1358 N N . VAL A 1 169 ? 14.680 -10.006 3.305 1.00 28.28 169 VAL A N 1
ATOM 1359 C CA . VAL A 1 169 ? 13.455 -10.481 2.686 1.00 28.28 169 VAL A CA 1
ATOM 1360 C C . VAL A 1 169 ? 13.127 -11.736 3.467 1.00 28.28 169 VAL A C 1
ATOM 1362 O O . VAL A 1 169 ? 13.676 -12.806 3.194 1.00 28.28 169 VAL A O 1
ATOM 1365 N N . ILE A 1 170 ? 12.262 -11.597 4.467 1.00 26.25 170 ILE A N 1
ATOM 1366 C CA . ILE A 1 170 ? 11.529 -12.733 4.989 1.00 26.25 170 ILE A CA 1
ATOM 1367 C C . ILE A 1 170 ? 10.586 -13.113 3.855 1.00 26.25 170 ILE A C 1
ATOM 1369 O O . ILE A 1 170 ? 9.449 -12.667 3.747 1.00 26.25 170 ILE A O 1
ATOM 1373 N N . THR A 1 171 ? 11.109 -13.900 2.918 1.00 30.25 171 THR A N 1
ATOM 1374 C CA . THR A 1 171 ? 10.251 -14.761 2.134 1.00 30.25 171 THR A CA 1
ATOM 1375 C C . THR A 1 171 ? 9.589 -15.637 3.176 1.00 30.25 171 THR A C 1
ATOM 1377 O O . THR A 1 171 ? 10.276 -16.462 3.786 1.00 30.25 171 THR A O 1
ATOM 1380 N N . ALA A 1 172 ? 8.288 -15.456 3.394 1.00 27.81 172 ALA A N 1
ATOM 1381 C CA . ALA A 1 172 ? 7.485 -16.545 3.904 1.00 27.81 172 ALA A CA 1
ATOM 1382 C C . ALA A 1 172 ? 7.856 -17.749 3.037 1.00 27.81 172 ALA A C 1
ATOM 1384 O O . ALA A 1 172 ? 7.566 -17.803 1.835 1.00 27.81 172 ALA A O 1
ATOM 1385 N N . THR A 1 173 ? 8.593 -18.689 3.625 1.00 29.36 173 THR A N 1
ATOM 1386 C CA . THR A 1 173 ? 8.548 -20.039 3.095 1.00 29.36 173 THR A CA 1
ATOM 1387 C C . THR A 1 173 ? 7.058 -20.392 3.033 1.00 29.36 173 THR A C 1
ATOM 1389 O O . THR A 1 173 ? 6.304 -19.953 3.902 1.00 29.36 173 THR A O 1
ATOM 1392 N N . PRO A 1 174 ? 6.590 -21.133 2.017 1.00 36.16 174 PRO A N 1
ATOM 1393 C CA . PRO A 1 174 ? 5.174 -21.490 1.873 1.00 36.16 174 PRO A CA 1
ATOM 1394 C C . PRO A 1 174 ? 4.521 -22.078 3.139 1.00 36.16 174 PRO A C 1
ATOM 1396 O O . PRO A 1 174 ? 3.297 -22.163 3.215 1.00 36.16 174 PRO A O 1
ATOM 1399 N N . ASP A 1 175 ? 5.339 -22.480 4.112 1.00 34.41 175 ASP A N 1
ATOM 1400 C CA . ASP A 1 175 ? 4.961 -23.145 5.344 1.00 34.41 175 ASP A CA 1
ATOM 1401 C C . ASP A 1 175 ? 4.783 -22.199 6.552 1.00 34.41 175 ASP A C 1
ATOM 1403 O O . ASP A 1 175 ? 4.224 -22.642 7.557 1.00 34.41 175 ASP A O 1
ATOM 1407 N N . GLU A 1 176 ? 5.185 -20.917 6.485 1.00 38.81 176 GLU A N 1
ATOM 1408 C CA . GLU A 1 176 ? 5.074 -19.982 7.620 1.00 38.81 176 GLU A CA 1
ATOM 1409 C C . GLU A 1 176 ? 4.469 -18.620 7.207 1.00 38.81 176 GLU A C 1
ATOM 1411 O O . GLU A 1 176 ? 5.096 -17.856 6.474 1.00 38.81 176 GLU A O 1
ATOM 1416 N N . PRO A 1 177 ? 3.233 -18.300 7.638 1.00 46.56 177 PRO A N 1
ATOM 1417 C CA . PRO A 1 177 ? 2.622 -16.995 7.394 1.00 46.56 177 PRO A CA 1
ATOM 1418 C C . PRO A 1 177 ? 3.397 -15.892 8.123 1.00 46.56 177 PRO A C 1
ATOM 1420 O O . PRO A 1 177 ? 3.745 -16.083 9.289 1.00 46.56 177 PRO A O 1
ATOM 1423 N N . LEU A 1 178 ? 3.598 -14.740 7.464 1.00 52.62 178 LEU A N 1
ATOM 1424 C CA . LEU A 1 178 ? 4.236 -13.577 8.091 1.00 52.62 178 LEU A CA 1
ATOM 1425 C C . LEU A 1 178 ? 3.490 -13.222 9.383 1.00 52.62 178 LEU A C 1
ATOM 1427 O O . LEU A 1 178 ? 2.258 -13.098 9.386 1.00 52.62 178 LEU A O 1
ATOM 1431 N N . SER A 1 179 ? 4.216 -13.132 10.492 1.00 63.53 179 SER A N 1
ATOM 1432 C CA . SER A 1 179 ? 3.625 -12.864 11.804 1.00 63.53 179 SER A CA 1
ATOM 1433 C C . SER A 1 179 ? 3.497 -11.356 12.028 1.00 63.53 179 SER A C 1
ATOM 1435 O O . SER A 1 179 ? 4.180 -10.563 11.391 1.00 63.53 179 SER A O 1
ATOM 1437 N N . LEU A 1 180 ? 2.613 -10.926 12.934 1.00 68.00 180 LEU A N 1
ATOM 1438 C CA . LEU A 1 180 ? 2.515 -9.497 13.273 1.00 68.00 180 LEU A CA 1
ATOM 1439 C C . LEU A 1 180 ? 3.801 -8.965 13.926 1.00 68.00 180 LEU A C 1
ATOM 1441 O O . LEU A 1 180 ? 4.088 -7.776 13.799 1.00 68.00 180 LEU A O 1
ATOM 1445 N N . ASP A 1 181 ? 4.575 -9.845 14.563 1.00 68.62 181 ASP A N 1
ATOM 1446 C CA . ASP A 1 181 ? 5.860 -9.535 15.193 1.00 68.62 181 ASP A CA 1
ATOM 1447 C C . ASP A 1 181 ? 6.890 -9.056 14.154 1.00 68.62 181 ASP A C 1
ATOM 1449 O O . ASP A 1 181 ? 7.704 -8.178 14.429 1.00 68.62 181 ASP A O 1
ATOM 1453 N N . GLU A 1 182 ? 6.832 -9.578 12.924 1.00 68.56 182 GLU A N 1
ATOM 1454 C CA . GLU A 1 182 ? 7.723 -9.157 11.832 1.00 68.56 182 GLU A CA 1
ATOM 1455 C C . GLU A 1 182 ? 7.453 -7.717 11.373 1.00 68.56 182 GLU A C 1
ATOM 1457 O O . GLU A 1 182 ? 8.341 -7.068 10.823 1.00 68.56 182 GLU A O 1
ATOM 1462 N N . PHE A 1 183 ? 6.255 -7.195 11.656 1.00 70.06 183 PHE A N 1
ATOM 1463 C CA . PHE A 1 183 ? 5.857 -5.815 11.375 1.00 70.06 183 PHE A CA 1
ATOM 1464 C C . PHE A 1 183 ? 5.960 -4.890 12.597 1.00 70.06 183 PHE A C 1
ATOM 1466 O O . PHE A 1 183 ? 5.636 -3.705 12.489 1.00 70.06 183 PHE A O 1
ATOM 1473 N N . GLY A 1 184 ? 6.363 -5.402 13.766 1.00 74.38 184 GLY A N 1
ATOM 1474 C CA . GLY A 1 184 ? 6.348 -4.643 15.021 1.00 74.38 184 GLY A CA 1
ATOM 1475 C C . GLY A 1 184 ? 4.930 -4.314 15.517 1.00 74.38 184 GLY A C 1
ATOM 1476 O O . GLY A 1 184 ? 4.717 -3.293 16.182 1.00 74.38 184 GLY A O 1
ATOM 1477 N N . PHE A 1 185 ? 3.931 -5.111 15.122 1.00 80.06 185 PHE A N 1
ATOM 1478 C CA . PHE A 1 185 ? 2.517 -4.893 15.436 1.00 80.06 185 PHE A CA 1
ATOM 1479 C C . PHE A 1 185 ? 2.016 -5.682 16.650 1.00 80.06 185 PHE A C 1
ATOM 1481 O O . PHE A 1 185 ? 0.892 -5.439 17.087 1.00 80.06 185 PHE A O 1
ATOM 1488 N N . GLU A 1 186 ? 2.828 -6.564 17.230 1.00 76.38 186 GLU A N 1
ATOM 1489 C CA . GLU A 1 186 ? 2.481 -7.482 18.322 1.00 76.38 186 GLU A CA 1
ATOM 1490 C C . GLU A 1 186 ? 1.910 -6.784 19.566 1.00 76.38 186 GLU A C 1
ATOM 1492 O O . GLU A 1 186 ? 1.022 -7.310 20.240 1.00 76.38 186 GLU A O 1
ATOM 1497 N N . ASP A 1 187 ? 2.345 -5.547 19.805 1.00 80.75 187 ASP A N 1
ATOM 1498 C CA . ASP A 1 187 ? 1.954 -4.730 20.952 1.00 80.75 187 ASP A CA 1
ATOM 1499 C C . ASP A 1 187 ? 1.025 -3.560 20.579 1.00 80.75 187 ASP A C 1
ATOM 1501 O O . ASP A 1 187 ? 0.783 -2.680 21.410 1.00 80.75 187 ASP A O 1
ATOM 1505 N N . ILE A 1 188 ? 0.507 -3.497 19.345 1.00 83.88 188 ILE A N 1
ATOM 1506 C CA . ILE A 1 188 ? -0.356 -2.397 18.887 1.00 83.88 188 ILE A CA 1
ATOM 1507 C C . ILE A 1 188 ? -1.829 -2.769 19.091 1.00 83.88 188 ILE A C 1
ATOM 1509 O O . ILE A 1 188 ? -2.378 -3.568 18.327 1.00 83.88 188 ILE A O 1
ATOM 1513 N N . PRO A 1 189 ? -2.539 -2.159 20.064 1.00 82.94 189 PRO A N 1
ATOM 1514 C CA . PRO A 1 189 ? -3.884 -2.602 20.432 1.00 82.94 189 PRO A CA 1
ATOM 1515 C C . PRO A 1 189 ? -4.904 -2.498 19.295 1.00 82.94 189 PRO A C 1
ATOM 1517 O O . PRO A 1 189 ? -5.811 -3.320 19.217 1.00 82.94 189 PRO A O 1
ATOM 1520 N N . ALA A 1 190 ? -4.773 -1.500 18.420 1.00 82.00 190 ALA A N 1
ATOM 1521 C CA . ALA A 1 190 ? -5.676 -1.307 17.286 1.00 82.00 190 ALA A CA 1
ATOM 1522 C C . ALA A 1 190 ? -5.512 -2.372 16.180 1.00 82.00 190 ALA A C 1
ATOM 1524 O O . ALA A 1 190 ? -6.426 -2.545 15.382 1.00 82.00 190 ALA A O 1
ATOM 1525 N N . VAL A 1 191 ? -4.393 -3.108 16.151 1.00 80.88 191 VAL A N 1
ATOM 1526 C CA . VAL A 1 191 ? -4.195 -4.272 15.269 1.00 80.88 191 VAL A CA 1
ATOM 1527 C C . VAL A 1 191 ? -4.558 -5.555 16.018 1.00 80.88 191 VAL A C 1
ATOM 1529 O O . VAL A 1 191 ? -5.369 -6.350 15.550 1.00 80.88 191 VAL A O 1
ATOM 1532 N N . CYS A 1 192 ? -4.015 -5.729 17.225 1.00 78.81 192 CYS A N 1
ATOM 1533 C CA . CYS A 1 192 ? -4.140 -6.963 17.998 1.00 78.81 192 CYS A CA 1
ATOM 1534 C C . CYS A 1 192 ? -5.520 -7.208 18.612 1.00 78.81 192 CYS A C 1
ATOM 1536 O O . CYS A 1 192 ? -5.766 -8.320 19.059 1.00 78.81 192 CYS A O 1
ATOM 1538 N N . ASN A 1 193 ? -6.417 -6.222 18.674 1.00 80.19 193 ASN A N 1
ATOM 1539 C CA . ASN A 1 193 ? -7.782 -6.429 19.181 1.00 80.19 193 ASN A CA 1
ATOM 1540 C C . ASN A 1 193 ? -8.828 -6.603 18.075 1.00 80.19 193 ASN A C 1
ATOM 1542 O O . ASN A 1 193 ? -9.962 -6.971 18.379 1.00 80.19 193 ASN A O 1
ATOM 1546 N N . ASP A 1 194 ? -8.460 -6.340 16.823 1.00 78.62 194 ASP A N 1
ATOM 1547 C CA . ASP A 1 194 ? -9.368 -6.397 15.686 1.00 78.62 194 ASP A CA 1
ATOM 1548 C C . ASP A 1 194 ? -9.120 -7.657 14.836 1.00 78.62 194 ASP A C 1
ATOM 1550 O O . ASP A 1 194 ? -8.173 -8.428 15.031 1.00 78.62 194 ASP A O 1
ATOM 1554 N N . LEU A 1 195 ? -10.039 -7.899 13.899 1.00 79.06 195 LEU A N 1
ATOM 1555 C CA . LEU A 1 195 ? -9.847 -8.858 12.819 1.00 79.06 195 LEU A CA 1
ATOM 1556 C C . LEU A 1 195 ? -9.244 -8.103 11.632 1.00 79.06 195 LEU A C 1
ATOM 1558 O O . LEU A 1 195 ? -9.876 -7.189 11.101 1.00 79.06 195 LEU A O 1
ATOM 1562 N N . VAL A 1 196 ? -8.038 -8.479 11.223 1.00 83.19 196 VAL A N 1
ATOM 1563 C CA . VAL A 1 196 ? -7.267 -7.777 10.192 1.00 83.19 196 VAL A CA 1
ATOM 1564 C C . VAL A 1 196 ? -6.771 -8.784 9.163 1.00 83.19 196 VAL A C 1
ATOM 1566 O O . VAL A 1 196 ? -6.447 -9.922 9.494 1.00 83.19 196 VAL A O 1
ATOM 1569 N N . VAL A 1 197 ? -6.715 -8.380 7.901 1.00 80.69 197 VAL A N 1
ATOM 1570 C CA . VAL A 1 197 ? -6.062 -9.142 6.837 1.00 80.69 197 VAL A CA 1
ATOM 1571 C C . VAL A 1 197 ? -4.834 -8.377 6.353 1.00 80.69 197 VAL A C 1
ATOM 1573 O O . VAL A 1 197 ? -4.920 -7.170 6.140 1.00 80.69 197 VAL A O 1
ATOM 1576 N N . SER A 1 198 ? -3.709 -9.062 6.183 1.00 83.44 198 SER A N 1
ATOM 1577 C CA . SER A 1 198 ? -2.570 -8.570 5.409 1.00 83.44 198 SER A CA 1
ATOM 1578 C C . SER A 1 198 ? -2.710 -9.061 3.974 1.00 83.44 198 SER A C 1
ATOM 1580 O O . SER A 1 198 ? -3.123 -10.197 3.736 1.00 83.44 198 SER A O 1
ATOM 1582 N N . CYS A 1 199 ? -2.438 -8.190 3.010 1.00 81.75 199 CYS A N 1
ATOM 1583 C CA . CYS A 1 199 ? -2.534 -8.472 1.586 1.00 81.75 199 CYS A CA 1
ATOM 1584 C C . CYS A 1 199 ? -1.242 -8.047 0.895 1.00 81.75 199 CYS A C 1
ATOM 1586 O O . CYS A 1 199 ? -0.804 -6.916 1.073 1.00 81.75 199 CYS A O 1
ATOM 1588 N N . MET A 1 200 ? -0.699 -8.919 0.050 1.00 83.94 200 MET A N 1
ATOM 1589 C CA . MET A 1 200 ? 0.330 -8.586 -0.931 1.00 83.94 200 MET A CA 1
ATOM 1590 C C . MET A 1 200 ? -0.269 -8.757 -2.324 1.00 83.94 200 MET A C 1
ATOM 1592 O O . MET A 1 200 ? -0.818 -9.818 -2.640 1.00 83.94 200 MET A O 1
ATOM 1596 N N . VAL A 1 201 ? -0.174 -7.717 -3.147 1.00 84.12 201 VAL A N 1
ATOM 1597 C CA . VAL A 1 201 ? -0.759 -7.672 -4.490 1.00 84.12 201 VAL A CA 1
ATOM 1598 C C . VAL A 1 201 ? 0.316 -7.322 -5.507 1.00 84.12 201 VAL A C 1
ATOM 1600 O O . VAL A 1 201 ? 1.075 -6.376 -5.313 1.00 84.12 201 VAL A O 1
ATOM 1603 N N . MET A 1 202 ? 0.356 -8.071 -6.603 1.00 86.12 202 MET A N 1
ATOM 1604 C CA . MET A 1 202 ? 1.255 -7.857 -7.739 1.00 86.12 202 MET A CA 1
ATOM 1605 C C . MET A 1 202 ? 0.494 -8.116 -9.049 1.00 86.12 202 MET A C 1
ATOM 1607 O O . MET A 1 202 ? -0.548 -8.785 -9.023 1.00 86.12 202 MET A O 1
ATOM 1611 N N . PRO A 1 203 ? 0.957 -7.604 -10.199 1.00 84.44 203 PRO A N 1
ATOM 1612 C CA . PRO A 1 203 ? 0.287 -7.873 -11.459 1.00 84.44 203 PRO A CA 1
ATOM 1613 C C . PRO A 1 203 ? 0.441 -9.347 -11.839 1.00 84.44 203 PRO A C 1
ATOM 1615 O O . PRO A 1 203 ? 1.481 -9.969 -11.623 1.00 84.44 203 PRO A O 1
ATOM 1618 N N . MET A 1 204 ? -0.598 -9.908 -12.447 1.00 79.19 204 MET A N 1
ATOM 1619 C CA . MET A 1 204 ? -0.501 -11.182 -13.140 1.00 79.19 204 MET A CA 1
ATOM 1620 C C . MET A 1 204 ? 0.429 -11.003 -14.333 1.00 79.19 204 MET A C 1
ATOM 1622 O O . MET A 1 204 ? 0.194 -10.166 -15.202 1.00 79.19 204 MET A O 1
ATOM 1626 N N . HIS A 1 205 ? 1.460 -11.829 -14.393 1.00 70.31 205 HIS A N 1
ATOM 1627 C CA . HIS A 1 205 ? 2.389 -11.867 -15.506 1.00 70.31 205 HIS A CA 1
ATOM 1628 C C . HIS A 1 205 ? 2.507 -13.298 -16.022 1.00 70.31 205 HIS A C 1
ATOM 1630 O O . HIS A 1 205 ? 2.306 -14.270 -15.288 1.00 70.31 205 HIS A O 1
ATOM 1636 N N . ASP A 1 206 ? 2.823 -13.447 -17.306 1.00 68.44 206 ASP A N 1
ATOM 1637 C CA . ASP A 1 206 ? 3.175 -14.762 -17.823 1.00 68.44 206 ASP A CA 1
ATOM 1638 C C . ASP A 1 206 ? 4.518 -15.225 -17.223 1.00 68.44 206 ASP A C 1
ATOM 1640 O O . ASP A 1 206 ? 5.352 -14.430 -16.779 1.00 68.44 206 ASP A O 1
ATOM 1644 N N . GLY A 1 207 ? 4.732 -16.542 -17.173 1.00 64.12 207 GLY A N 1
ATOM 1645 C CA . GLY A 1 207 ? 6.004 -17.116 -16.712 1.00 64.12 207 GLY A CA 1
ATOM 1646 C C . GLY A 1 207 ? 7.183 -16.814 -17.647 1.00 64.12 207 GLY A C 1
ATOM 1647 O O . GLY A 1 207 ? 8.317 -17.177 -17.342 1.00 64.12 207 GLY A O 1
ATOM 1648 N N . ASP A 1 208 ? 6.920 -16.165 -18.783 1.00 66.06 208 ASP A N 1
ATOM 1649 C CA . ASP A 1 208 ? 7.921 -15.750 -19.756 1.00 66.06 208 ASP A CA 1
ATOM 1650 C C . ASP A 1 208 ? 8.404 -14.310 -19.512 1.00 66.06 208 ASP A C 1
ATOM 1652 O O . ASP A 1 208 ? 9.363 -13.895 -20.152 1.00 66.06 208 ASP A O 1
ATOM 1656 N N . LEU A 1 209 ? 7.830 -13.567 -18.553 1.00 68.81 209 LEU A N 1
ATOM 1657 C CA . LEU A 1 209 ? 8.263 -12.211 -18.192 1.00 68.81 209 LEU A CA 1
ATOM 1658 C C . LEU A 1 209 ? 9.772 -12.142 -17.902 1.00 68.81 209 LEU A C 1
ATOM 1660 O O . LEU A 1 209 ? 10.454 -11.227 -18.353 1.00 68.81 209 LEU A O 1
ATOM 1664 N N . TYR A 1 210 ? 10.314 -13.142 -17.205 1.00 64.94 210 TYR A N 1
ATOM 1665 C CA . TYR A 1 210 ? 11.745 -13.219 -16.888 1.00 64.94 210 TYR A CA 1
ATOM 1666 C C . TYR A 1 210 ? 12.633 -13.593 -18.082 1.00 64.94 210 TYR A C 1
ATOM 1668 O O . TYR A 1 210 ? 13.853 -13.496 -17.986 1.00 64.94 210 TYR A O 1
ATOM 1676 N N . LYS A 1 211 ? 12.042 -14.041 -19.194 1.00 69.62 211 LYS A N 1
ATOM 1677 C CA . LYS A 1 211 ? 12.759 -14.378 -20.431 1.00 69.62 211 LYS A CA 1
ATOM 1678 C C . LYS A 1 211 ? 12.857 -13.197 -21.391 1.00 69.62 211 LYS A C 1
ATOM 1680 O O . LYS A 1 211 ? 13.513 -13.332 -22.419 1.00 69.62 211 LYS A O 1
ATOM 1685 N N . GLU A 1 212 ? 12.200 -12.078 -21.091 1.00 74.25 212 GLU A N 1
ATOM 1686 C CA . GLU A 1 212 ? 12.308 -10.873 -21.908 1.00 74.25 212 GLU A CA 1
ATOM 1687 C C . GLU A 1 212 ? 13.753 -10.374 -21.896 1.00 74.25 212 GLU A C 1
ATOM 1689 O O . GLU A 1 212 ? 14.323 -10.141 -20.839 1.00 74.25 212 GLU A O 1
ATOM 1694 N N . GLU A 1 213 ? 14.382 -10.229 -23.057 1.00 76.38 213 GLU A N 1
ATOM 1695 C CA . GLU A 1 213 ? 15.769 -9.746 -23.129 1.00 76.38 213 GLU A CA 1
ATOM 1696 C C . GLU A 1 213 ? 15.828 -8.212 -23.092 1.00 76.38 213 GLU A C 1
ATOM 1698 O O . GLU A 1 213 ? 16.794 -7.643 -22.595 1.00 76.38 213 GLU A O 1
ATOM 1703 N N . GLU A 1 214 ? 14.770 -7.538 -23.554 1.00 83.31 214 GLU A N 1
ATOM 1704 C CA . GLU A 1 214 ? 14.692 -6.079 -23.624 1.00 83.31 214 GLU A CA 1
ATOM 1705 C C . GLU A 1 214 ? 13.946 -5.490 -22.419 1.00 83.31 214 GLU A C 1
ATOM 1707 O O . GLU A 1 214 ? 12.768 -5.776 -22.197 1.00 83.31 214 GLU A O 1
ATOM 1712 N N . ASP A 1 215 ? 14.594 -4.581 -21.690 1.00 82.44 215 ASP A N 1
ATOM 1713 C CA . ASP A 1 215 ? 14.002 -3.912 -20.523 1.00 82.44 215 ASP A CA 1
ATOM 1714 C C . ASP A 1 215 ? 12.723 -3.136 -20.861 1.00 82.44 215 ASP A C 1
ATOM 1716 O O . ASP A 1 215 ? 11.770 -3.131 -20.087 1.00 82.44 215 ASP A O 1
ATOM 1720 N N . ALA A 1 216 ? 12.657 -2.535 -22.052 1.00 85.25 216 ALA A N 1
ATOM 1721 C CA . ALA A 1 216 ? 11.454 -1.849 -22.519 1.00 85.25 216 ALA A CA 1
ATOM 1722 C C . ALA A 1 216 ? 10.263 -2.809 -22.676 1.00 85.25 216 ALA A C 1
ATOM 1724 O O . ALA A 1 216 ? 9.135 -2.445 -22.350 1.00 85.25 216 ALA A O 1
ATOM 1725 N N . MET A 1 217 ? 10.507 -4.038 -23.141 1.00 84.38 217 MET A N 1
ATOM 1726 C CA . MET A 1 217 ? 9.473 -5.067 -23.268 1.00 84.38 217 MET A CA 1
ATOM 1727 C C . MET A 1 217 ? 9.060 -5.610 -21.898 1.00 84.38 217 MET A C 1
ATOM 1729 O O . MET A 1 217 ? 7.868 -5.797 -21.652 1.00 84.38 217 MET A O 1
ATOM 1733 N N . PHE A 1 218 ? 10.023 -5.804 -20.989 1.00 84.06 218 PHE A N 1
ATOM 1734 C CA . PHE A 1 218 ? 9.757 -6.170 -19.596 1.00 84.06 218 PHE A CA 1
ATOM 1735 C C . PHE A 1 218 ? 8.847 -5.140 -18.908 1.00 84.06 218 PHE A C 1
ATOM 1737 O O . PHE A 1 218 ? 7.794 -5.503 -18.386 1.00 84.06 218 PHE A O 1
ATOM 1744 N N . LEU A 1 219 ? 9.208 -3.854 -18.972 1.00 85.31 219 LEU A N 1
ATOM 1745 C CA . LEU A 1 219 ? 8.424 -2.767 -18.381 1.00 85.31 219 LEU A CA 1
ATOM 1746 C C . LEU A 1 219 ? 7.050 -2.638 -19.040 1.00 85.31 219 LEU A C 1
ATOM 1748 O O . LEU A 1 219 ? 6.043 -2.571 -18.340 1.00 85.31 219 LEU A O 1
ATOM 1752 N N . GLN A 1 220 ? 6.978 -2.705 -20.374 1.00 85.31 220 GLN A N 1
ATOM 1753 C CA . GLN A 1 220 ? 5.708 -2.633 -21.097 1.00 85.31 220 GLN A CA 1
ATOM 1754 C C . GLN A 1 220 ? 4.729 -3.730 -20.663 1.00 85.31 220 GLN A C 1
ATOM 1756 O O . GLN A 1 220 ? 3.534 -3.466 -20.567 1.00 85.31 220 GLN A O 1
ATOM 1761 N N . LYS A 1 221 ? 5.203 -4.955 -20.402 1.00 80.06 221 LYS A N 1
ATOM 1762 C CA . LYS A 1 221 ? 4.344 -6.044 -19.912 1.00 80.06 221 LYS A CA 1
ATOM 1763 C C . LYS A 1 221 ? 3.773 -5.771 -18.517 1.00 80.06 221 LYS A C 1
ATOM 1765 O O . LYS A 1 221 ? 2.690 -6.267 -18.219 1.00 80.06 221 LYS A O 1
ATOM 1770 N N . LEU A 1 222 ? 4.475 -4.998 -17.687 1.00 83.19 222 LEU A N 1
ATOM 1771 C CA . LEU A 1 222 ? 4.054 -4.644 -16.329 1.00 83.19 222 LEU A CA 1
ATOM 1772 C C . LEU A 1 222 ? 3.143 -3.409 -16.297 1.00 83.19 222 LEU A C 1
ATOM 1774 O O . LEU A 1 222 ? 2.169 -3.403 -15.552 1.00 83.19 222 LEU A O 1
ATOM 1778 N N . GLU A 1 223 ? 3.384 -2.415 -17.157 1.00 75.81 223 GLU A N 1
ATOM 1779 C CA . GLU A 1 223 ? 2.551 -1.202 -17.279 1.00 75.81 223 GLU A CA 1
ATOM 1780 C C . GLU A 1 223 ? 1.096 -1.487 -17.687 1.00 75.81 223 GLU A C 1
ATOM 1782 O O . GLU A 1 223 ? 0.218 -0.644 -17.505 1.00 75.81 223 GLU A O 1
ATOM 1787 N N . VAL A 1 224 ? 0.807 -2.677 -18.228 1.00 73.62 224 VAL A N 1
ATOM 1788 C CA . VAL A 1 224 ? -0.563 -3.092 -18.577 1.00 73.62 224 VAL A CA 1
ATOM 1789 C C . VAL A 1 224 ? -1.479 -3.114 -17.349 1.00 73.62 224 VAL A C 1
ATOM 1791 O O . VAL A 1 224 ? -2.692 -2.938 -17.492 1.00 73.62 224 VAL A O 1
ATOM 1794 N N . VAL A 1 225 ? -0.923 -3.335 -16.156 1.00 78.56 225 VAL A N 1
ATOM 1795 C CA . VAL A 1 225 ? -1.685 -3.480 -14.916 1.00 78.56 225 VAL A CA 1
ATOM 1796 C C . VAL A 1 225 ? -1.190 -2.473 -13.883 1.00 78.56 225 VAL A C 1
ATOM 1798 O O . VAL A 1 225 ? -0.225 -2.714 -13.162 1.00 78.56 225 VAL A O 1
ATOM 1801 N N . ASP A 1 226 ? -1.913 -1.362 -13.762 1.00 90.81 226 ASP A N 1
ATOM 1802 C CA . ASP A 1 226 ? -1.760 -0.445 -12.633 1.00 90.81 226 ASP A CA 1
ATOM 1803 C C . ASP A 1 226 ? -2.429 -1.056 -11.390 1.00 90.81 226 ASP A C 1
ATOM 1805 O O . ASP A 1 226 ? -3.649 -0.986 -11.204 1.00 90.81 226 ASP A O 1
ATOM 1809 N N . ILE A 1 227 ? -1.621 -1.714 -10.554 1.00 93.25 227 ILE A N 1
ATOM 1810 C CA . ILE A 1 227 ? -2.107 -2.427 -9.368 1.00 93.25 227 ILE A CA 1
ATOM 1811 C C . ILE A 1 227 ? -2.766 -1.488 -8.352 1.00 93.25 227 ILE A C 1
ATOM 1813 O O . ILE A 1 227 ? -3.773 -1.864 -7.755 1.00 93.25 227 ILE A O 1
ATOM 1817 N N . LEU A 1 228 ? -2.250 -0.268 -8.168 1.00 95.31 228 LEU A N 1
ATOM 1818 C CA . LEU A 1 228 ? -2.769 0.666 -7.167 1.00 95.31 228 LEU A CA 1
ATOM 1819 C C . LEU A 1 228 ? -4.121 1.225 -7.617 1.00 95.31 228 LEU A C 1
ATOM 1821 O O . LEU A 1 228 ? -5.074 1.226 -6.834 1.00 95.31 228 LEU A O 1
ATOM 1825 N N . ALA A 1 229 ? -4.239 1.606 -8.893 1.00 95.31 229 ALA A N 1
ATOM 1826 C CA . ALA A 1 229 ? -5.516 2.017 -9.471 1.00 95.31 229 ALA A CA 1
ATOM 1827 C C . ALA A 1 229 ? -6.545 0.877 -9.435 1.00 95.31 229 ALA A C 1
ATOM 1829 O O . ALA A 1 229 ? -7.695 1.090 -9.047 1.00 95.31 229 ALA A O 1
ATOM 1830 N N . SER A 1 230 ? -6.129 -0.350 -9.763 1.00 94.94 230 SER A N 1
ATOM 1831 C CA . SER A 1 230 ? -7.008 -1.520 -9.718 1.00 94.94 230 SER A CA 1
ATOM 1832 C C . SER A 1 230 ? -7.538 -1.795 -8.308 1.00 94.94 230 SER A C 1
ATOM 1834 O O . SER A 1 230 ? -8.729 -2.075 -8.146 1.00 94.94 230 SER A O 1
ATOM 1836 N N . ILE A 1 231 ? -6.689 -1.696 -7.280 1.00 96.38 231 ILE A N 1
ATOM 1837 C CA . ILE A 1 231 ? -7.096 -1.861 -5.879 1.00 96.38 231 ILE A CA 1
ATOM 1838 C C . ILE A 1 231 ? -8.104 -0.775 -5.484 1.00 96.38 231 ILE A C 1
ATOM 1840 O O . ILE A 1 231 ? -9.152 -1.103 -4.919 1.00 96.38 231 ILE A O 1
ATOM 1844 N N . ALA A 1 232 ? -7.823 0.490 -5.810 1.00 96.69 232 ALA A N 1
ATOM 1845 C CA . ALA A 1 232 ? -8.711 1.614 -5.517 1.00 96.69 232 ALA A CA 1
ATOM 1846 C C . ALA A 1 232 ? -10.090 1.445 -6.180 1.00 96.69 232 ALA A C 1
ATOM 1848 O O . ALA A 1 232 ? -11.123 1.618 -5.530 1.00 96.69 232 ALA A O 1
ATOM 1849 N N . ASP A 1 233 ? -10.133 1.009 -7.442 1.00 96.69 233 ASP A N 1
ATOM 1850 C CA . ASP A 1 233 ? -11.387 0.747 -8.150 1.00 96.69 233 ASP A CA 1
ATOM 1851 C C . ASP A 1 233 ? -12.217 -0.354 -7.481 1.00 96.69 233 ASP A C 1
ATOM 1853 O O . ASP A 1 233 ? -13.423 -0.183 -7.262 1.00 96.69 233 ASP A O 1
ATOM 1857 N N . HIS A 1 234 ? -11.590 -1.464 -7.078 1.00 96.00 234 HIS A N 1
ATOM 1858 C CA . HIS A 1 234 ? -12.291 -2.517 -6.337 1.00 96.00 234 HIS A CA 1
ATOM 1859 C C . HIS A 1 234 ? -12.781 -2.033 -4.972 1.00 96.00 234 HIS A C 1
ATOM 1861 O O . HIS A 1 234 ? -13.882 -2.409 -4.558 1.00 96.00 234 HIS A O 1
ATOM 1867 N N . ALA A 1 235 ? -12.006 -1.191 -4.285 1.00 95.69 235 ALA A N 1
ATOM 1868 C CA . ALA A 1 235 ? -12.364 -0.614 -2.991 1.00 95.69 235 ALA A CA 1
ATOM 1869 C C . ALA A 1 235 ? -13.576 0.324 -3.097 1.00 95.69 235 ALA A C 1
ATOM 1871 O O . ALA A 1 235 ? -14.538 0.207 -2.326 1.00 95.69 235 ALA A O 1
ATOM 1872 N N . ARG A 1 236 ? -13.575 1.199 -4.107 1.00 95.62 236 ARG A N 1
ATOM 1873 C CA . ARG A 1 236 ? -14.687 2.091 -4.454 1.00 95.62 236 ARG A CA 1
ATOM 1874 C C . ARG A 1 236 ? -15.946 1.309 -4.792 1.00 95.62 236 ARG A C 1
ATOM 1876 O O . ARG A 1 236 ? -17.010 1.580 -4.238 1.00 95.62 236 ARG A O 1
ATOM 1883 N N . GLU A 1 237 ? -15.846 0.299 -5.652 1.00 95.00 237 GLU A N 1
ATOM 1884 C CA . GLU A 1 237 ? -16.994 -0.527 -6.044 1.00 95.00 237 GLU A CA 1
ATOM 1885 C C . GLU A 1 237 ? -17.543 -1.383 -4.894 1.00 95.00 237 GLU A C 1
ATOM 1887 O O . GLU A 1 237 ? -18.736 -1.694 -4.863 1.00 95.00 237 GLU A O 1
ATOM 1892 N N . ALA A 1 238 ? -16.705 -1.725 -3.915 1.00 92.69 238 ALA A N 1
ATOM 1893 C CA . ALA A 1 238 ? -17.134 -2.357 -2.672 1.00 92.69 238 ALA A CA 1
ATOM 1894 C C . ALA A 1 238 ? -17.714 -1.368 -1.638 1.00 92.69 238 ALA A C 1
ATOM 1896 O O . ALA A 1 238 ? -18.299 -1.801 -0.640 1.00 92.69 238 ALA A O 1
ATOM 1897 N N . GLY A 1 239 ? -17.599 -0.057 -1.877 1.00 92.75 239 GLY A N 1
ATOM 1898 C CA . GLY A 1 239 ? -18.144 1.002 -1.027 1.00 92.75 239 GLY A CA 1
ATOM 1899 C C . GLY A 1 239 ? -17.317 1.300 0.227 1.00 92.75 239 GLY A C 1
ATOM 1900 O O . GLY A 1 239 ? -17.896 1.647 1.264 1.00 92.75 239 GLY A O 1
ATOM 1901 N N . LEU A 1 240 ? -15.989 1.147 0.164 1.00 90.06 240 LEU A N 1
ATOM 1902 C CA . LEU A 1 240 ? -15.091 1.396 1.300 1.00 90.06 240 LEU A CA 1
ATOM 1903 C C . LEU A 1 240 ? -14.901 2.893 1.646 1.00 90.06 240 LEU A C 1
ATOM 1905 O O . LEU A 1 240 ? -14.577 3.201 2.780 1.00 90.06 240 LEU A O 1
ATOM 1909 N N . GLU A 1 241 ? -15.227 3.839 0.760 1.00 80.00 241 GLU A N 1
ATOM 1910 C CA . GLU A 1 241 ? -14.966 5.299 0.913 1.00 80.00 241 GLU A CA 1
ATOM 1911 C C . GLU A 1 241 ? -15.632 6.002 2.116 1.00 80.00 241 GLU A C 1
ATOM 1913 O O . GLU A 1 241 ? -15.359 7.165 2.389 1.00 80.00 241 GLU A O 1
ATOM 1918 N N . SER A 1 242 ? -16.555 5.347 2.826 1.00 60.22 242 SER A N 1
ATOM 1919 C CA . SER A 1 242 ? -17.369 5.979 3.887 1.00 60.22 242 SER A CA 1
ATOM 1920 C C . SER A 1 242 ? -17.139 5.414 5.288 1.00 60.22 242 SER A C 1
ATOM 1922 O O . SER A 1 242 ? -17.896 5.739 6.203 1.00 60.22 242 SER A O 1
ATOM 1924 N N . THR A 1 243 ? -16.140 4.549 5.473 1.00 56.69 243 THR A N 1
ATOM 1925 C CA . THR A 1 243 ? -15.886 3.900 6.769 1.00 56.69 243 THR A CA 1
ATOM 1926 C C . THR A 1 243 ? -15.008 4.719 7.710 1.00 56.69 243 THR A C 1
ATOM 1928 O O . THR A 1 243 ? -15.163 4.558 8.920 1.00 56.69 243 THR A O 1
ATOM 1931 N N . ARG A 1 244 ? -14.164 5.635 7.211 1.00 61.59 244 ARG A N 1
ATOM 1932 C CA . ARG A 1 244 ? -13.294 6.437 8.085 1.00 61.59 244 ARG A CA 1
ATOM 1933 C C . ARG A 1 244 ? -14.093 7.503 8.831 1.00 61.59 244 ARG A C 1
ATOM 1935 O O . ARG A 1 244 ? -14.691 8.400 8.228 1.00 61.59 244 ARG A O 1
ATOM 1942 N N . LYS A 1 245 ? -14.080 7.451 10.165 1.00 55.03 245 LYS A N 1
ATOM 1943 C CA . LYS A 1 245 ? -14.552 8.570 10.989 1.00 55.03 245 LYS A CA 1
ATOM 1944 C C . LYS A 1 245 ? -13.478 9.648 10.943 1.00 55.03 245 LYS A C 1
ATOM 1946 O O . LYS A 1 245 ? -12.541 9.616 11.727 1.00 55.03 245 LYS A O 1
ATOM 1951 N N . SER A 1 246 ? -13.601 10.591 10.010 1.00 44.75 246 SER A N 1
ATOM 1952 C CA . SER A 1 246 ? -12.673 11.721 9.909 1.00 44.75 246 SER A CA 1
ATOM 1953 C C . SER A 1 246 ? -12.557 12.448 11.257 1.00 44.75 246 SER A C 1
ATOM 1955 O O . SER A 1 246 ? -13.470 13.161 11.676 1.00 44.75 246 SER A O 1
ATOM 1957 N N . SER A 1 247 ? -11.421 12.270 11.933 1.00 44.00 247 SER A N 1
ATOM 1958 C CA . SER A 1 247 ? -11.045 13.005 13.147 1.00 44.00 247 SER A CA 1
ATOM 1959 C C . SER A 1 247 ? -10.738 14.483 12.844 1.00 44.00 247 SER A C 1
ATOM 1961 O O . SER A 1 247 ? -10.790 15.339 13.727 1.00 44.00 247 SER A O 1
ATOM 1963 N N . LEU A 1 248 ? -10.497 14.804 11.568 1.00 43.03 248 LEU A N 1
ATOM 1964 C CA . LEU A 1 248 ? -10.172 16.140 11.065 1.00 43.03 248 LEU A CA 1
ATOM 1965 C C . LEU A 1 248 ? -11.381 17.088 10.980 1.00 43.03 248 LEU A C 1
ATOM 1967 O O . LEU A 1 248 ? -11.194 18.298 10.872 1.00 43.03 248 LEU A O 1
ATOM 1971 N N . ALA A 1 249 ? -12.618 16.585 11.068 1.00 39.69 249 ALA A N 1
ATOM 1972 C CA . ALA A 1 249 ? -13.819 17.423 11.000 1.00 39.69 249 ALA A CA 1
ATOM 1973 C C . ALA A 1 249 ? -14.223 18.064 12.347 1.00 39.69 249 ALA A C 1
ATOM 1975 O O . ALA A 1 249 ? -14.999 19.021 12.358 1.00 39.69 249 ALA A O 1
ATOM 1976 N N . GLU A 1 250 ? -13.704 17.590 13.486 1.00 38.47 250 GLU A N 1
ATOM 1977 C CA . GLU A 1 250 ? -14.122 18.082 14.813 1.00 38.47 250 GLU A CA 1
ATOM 1978 C C . GLU A 1 250 ? -13.294 19.267 15.349 1.00 38.47 250 GLU A C 1
ATOM 1980 O O . GLU A 1 250 ? -13.677 19.888 16.341 1.00 38.47 250 GLU A O 1
ATOM 1985 N N . SER A 1 251 ? -12.212 19.671 14.678 1.00 36.62 251 SER A N 1
ATOM 1986 C CA . SER A 1 251 ? -11.371 20.808 15.095 1.00 36.62 251 SER A CA 1
ATOM 1987 C C . SER A 1 251 ? -11.793 22.169 14.506 1.00 36.62 251 SER A C 1
ATOM 1989 O O . SER A 1 251 ? -11.185 23.191 14.820 1.00 36.62 251 SER A O 1
ATOM 1991 N N . GLY A 1 252 ? -12.858 22.219 13.694 1.00 36.75 252 GLY A N 1
ATOM 1992 C CA . GLY A 1 252 ? -13.226 23.396 12.892 1.00 36.75 252 GLY A CA 1
ATOM 1993 C C . GLY A 1 252 ? -14.437 24.224 13.341 1.00 36.75 252 GLY A C 1
ATOM 1994 O O . GLY A 1 252 ? -14.862 25.092 12.583 1.00 36.75 252 GLY A O 1
ATOM 1995 N N . SER A 1 253 ? -15.037 23.995 14.516 1.00 37.59 253 SER A N 1
ATOM 1996 C CA . SER A 1 253 ? -16.250 24.739 14.909 1.00 37.59 253 SER A CA 1
ATOM 1997 C C . SER A 1 253 ? -16.312 25.120 16.390 1.00 37.59 253 SER A C 1
ATOM 1999 O O . SER A 1 253 ? -17.279 24.808 17.082 1.00 37.59 253 SER A O 1
ATOM 2001 N N . GLN A 1 254 ? -15.319 25.870 16.872 1.00 39.94 254 GLN A N 1
ATOM 2002 C CA . GLN A 1 254 ? -15.490 26.736 18.046 1.00 39.94 254 GLN A CA 1
ATOM 2003 C C . GLN A 1 254 ? -14.773 28.081 17.864 1.00 39.94 254 GLN A C 1
ATOM 2005 O O . GLN A 1 254 ? -13.663 28.284 18.337 1.00 39.94 254 GLN A O 1
ATOM 2010 N N . ALA A 1 255 ? -15.445 29.015 17.192 1.00 35.78 255 ALA A N 1
ATOM 2011 C CA . ALA A 1 255 ? -15.284 30.465 17.341 1.00 35.78 255 ALA A CA 1
ATOM 2012 C C . ALA A 1 255 ? -16.456 31.125 16.593 1.00 35.78 255 ALA A C 1
ATOM 2014 O O . ALA A 1 255 ? -16.718 30.765 15.455 1.00 35.78 255 ALA A O 1
ATOM 2015 N N . THR A 1 256 ? -17.256 32.066 17.081 1.00 36.16 256 THR A N 1
ATOM 2016 C CA . THR A 1 256 ? -17.388 32.807 18.342 1.00 36.16 256 THR A CA 1
ATOM 2017 C C . THR A 1 256 ? -18.749 33.504 18.227 1.00 36.16 256 THR A C 1
ATOM 2019 O O . THR A 1 256 ? -18.995 34.174 17.226 1.00 36.16 256 THR A O 1
ATOM 2022 N N . THR A 1 257 ? -19.628 33.397 19.219 1.00 34.06 257 THR A N 1
ATOM 2023 C CA . THR A 1 257 ? -20.689 34.392 19.459 1.00 34.06 257 THR A CA 1
ATOM 2024 C C . THR A 1 257 ? -20.906 34.490 20.958 1.00 34.06 257 THR A C 1
ATOM 2026 O O . THR A 1 257 ? -21.514 33.601 21.538 1.00 34.06 257 THR A O 1
ATOM 2029 N N . HIS A 1 258 ? -20.368 35.547 21.565 1.00 35.66 258 HIS A N 1
ATOM 2030 C CA . HIS A 1 258 ? -20.963 36.299 22.670 1.00 35.66 258 HIS A CA 1
ATOM 2031 C C . HIS A 1 258 ? -20.254 37.646 22.800 1.00 35.66 258 HIS A C 1
ATOM 2033 O O . HIS A 1 258 ? -19.009 37.665 22.687 1.00 35.66 258 HIS A O 1
#

Radius of gyration: 20.05 Å; chains: 1; bounding box: 54×59×47 Å

pLDDT: mean 71.14, std 22.6, range [24.48, 96.69]

Foldseek 3Di:
DDPPPPPPLVAAVQQQPQPALLSLLVSLLVQLVCLLVVNFSGAHLQGPTRDDPQCNVVSVLQNLVSLLSKRWRDWGDWDWDWDQDPVVRDIDIDTDFTKTKTKHFPDDCLVVQLVQLLLPDPFKQKDKFKDALQDGDDDDPDRRPPPDPPPDPVDDDDDDDDDDDDPPPPPPPPVDDDGVVNSSCNSRCNPNHTIMMMMMMTTDADPCLVVDPDSVVNVVRRVVDPPSVVSSVSSVVSPSSPPNPPPPVVVPDDDDDD